Protein AF-A0A1J3EGV5-F1 (afdb_monomer_lite)

Secondary structure (DSSP, 8-state):
-PPPPHHHHHHHHHHHHHHHHHHHHS-HHHHHHHTT-SSHHHHHHHHHHHHH--HHHHHHHHHHHHHHHHH----TT--HHHHHHHHHHHHHHHHHTT-PPPHHHHHHHHHHH--GGGHHHHHHHHHSPPPTT--HHHHHHHHHHHHHHHHTT---S---------------HHHHHHHHHHHHHHHHHHHHTTSS-S---------

Structure (mmCIF, N/CA/C/O backbone):
data_AF-A0A1J3EGV5-F1
#
_entry.id   AF-A0A1J3EGV5-F1
#
loop_
_atom_site.group_PDB
_atom_site.id
_atom_site.type_symbol
_atom_site.label_atom_id
_atom_site.label_alt_id
_atom_site.label_comp_id
_atom_site.label_asym_id
_atom_site.label_entity_id
_atom_site.label_seq_id
_atom_site.pdbx_PDB_ins_code
_atom_site.Cartn_x
_atom_site.Cartn_y
_atom_site.Cartn_z
_atom_site.occupancy
_atom_site.B_iso_or_equiv
_atom_site.auth_seq_id
_atom_site.auth_comp_id
_atom_site.auth_asym_id
_atom_site.auth_atom_id
_atom_site.pdbx_PDB_model_num
ATOM 1 N N . ARG A 1 1 ? 28.429 4.762 -49.709 1.00 58.44 1 ARG A N 1
ATOM 2 C CA . ARG A 1 1 ? 28.422 4.348 -48.285 1.00 58.44 1 ARG A CA 1
ATOM 3 C C . ARG A 1 1 ? 28.474 5.623 -47.451 1.00 58.44 1 ARG A C 1
ATOM 5 O O . ARG A 1 1 ? 29.528 6.252 -47.453 1.00 58.44 1 ARG A O 1
ATOM 12 N N . GLU A 1 2 ? 27.374 6.050 -46.819 1.00 68.31 2 GLU A N 1
ATOM 13 C CA . GLU A 1 2 ? 27.422 7.161 -45.856 1.00 68.31 2 GLU A CA 1
ATOM 14 C C . GLU A 1 2 ? 28.463 6.884 -44.760 1.00 68.31 2 GLU A C 1
ATOM 16 O O . GLU A 1 2 ? 28.537 5.786 -44.202 1.00 68.31 2 GLU A O 1
ATOM 21 N N . ARG A 1 3 ? 29.278 7.895 -44.447 1.00 74.31 3 ARG A N 1
ATOM 22 C CA . ARG A 1 3 ? 30.197 7.874 -43.307 1.00 74.31 3 ARG A CA 1
ATOM 23 C C . ARG A 1 3 ? 29.411 8.170 -42.037 1.00 74.31 3 ARG A C 1
ATOM 25 O O . ARG A 1 3 ? 28.839 9.244 -41.900 1.00 74.31 3 ARG A O 1
ATOM 32 N N . TRP A 1 4 ? 29.454 7.238 -41.096 1.00 76.56 4 TRP A N 1
ATOM 33 C CA . TRP A 1 4 ? 28.847 7.405 -39.781 1.00 76.56 4 TRP A CA 1
ATOM 34 C C . TRP A 1 4 ? 29.564 8.502 -38.993 1.00 76.56 4 TRP A C 1
ATOM 36 O O . TRP A 1 4 ? 30.804 8.527 -38.916 1.00 76.56 4 TRP A O 1
ATOM 46 N N . ASN A 1 5 ? 28.787 9.390 -38.375 1.00 86.00 5 ASN A N 1
ATOM 47 C CA . ASN A 1 5 ? 29.338 10.403 -37.483 1.00 86.00 5 ASN A CA 1
ATOM 48 C C . ASN A 1 5 ? 29.838 9.750 -36.167 1.00 86.00 5 ASN A C 1
ATOM 50 O O . ASN A 1 5 ? 29.643 8.554 -35.928 1.00 86.00 5 ASN A O 1
ATOM 54 N N . ILE A 1 6 ? 30.579 10.498 -35.345 1.00 83.12 6 ILE A N 1
ATOM 55 C CA . ILE A 1 6 ? 31.156 9.972 -34.091 1.00 83.12 6 ILE A CA 1
ATOM 56 C C . ILE A 1 6 ? 30.042 9.614 -33.091 1.00 83.12 6 ILE A C 1
ATOM 58 O O . ILE A 1 6 ? 30.049 8.520 -32.537 1.00 83.12 6 ILE A O 1
ATOM 62 N N . SER A 1 7 ? 29.032 10.477 -32.958 1.00 86.81 7 SER A N 1
ATOM 63 C CA . SER A 1 7 ? 27.893 10.290 -32.049 1.00 86.81 7 SER A CA 1
ATOM 64 C C . SER A 1 7 ? 27.084 9.016 -32.342 1.00 86.81 7 SER A C 1
ATOM 66 O O . SER A 1 7 ? 26.797 8.260 -31.422 1.00 86.81 7 SER A O 1
ATOM 68 N N . GLN A 1 8 ? 26.802 8.711 -33.610 1.00 85.56 8 GLN A N 1
ATOM 69 C CA . GLN A 1 8 ? 26.091 7.502 -34.042 1.00 85.56 8 GLN A CA 1
ATOM 70 C C . GLN A 1 8 ? 26.879 6.228 -33.719 1.00 85.56 8 GLN A C 1
ATOM 72 O O . GLN A 1 8 ? 26.303 5.205 -33.351 1.00 85.56 8 GLN A O 1
ATOM 77 N N . ARG A 1 9 ? 28.213 6.276 -33.853 1.00 84.94 9 ARG A N 1
ATOM 78 C CA . ARG A 1 9 ? 29.080 5.152 -33.477 1.00 84.94 9 ARG A CA 1
ATOM 79 C C . ARG A 1 9 ? 29.067 4.916 -31.974 1.00 84.94 9 ARG A C 1
ATOM 81 O O . ARG A 1 9 ? 29.063 3.762 -31.554 1.00 84.94 9 ARG A O 1
ATOM 88 N N . ASP A 1 10 ? 29.069 5.978 -31.182 1.00 89.31 10 ASP A N 1
ATOM 89 C CA . ASP A 1 10 ? 29.060 5.863 -29.728 1.00 89.31 10 ASP A CA 1
ATOM 90 C C . ASP A 1 10 ? 27.695 5.398 -29.207 1.00 89.31 10 ASP A C 1
ATOM 92 O O . ASP A 1 10 ? 27.648 4.482 -28.389 1.00 89.31 10 ASP A O 1
ATOM 96 N N . GLU A 1 11 ? 26.588 5.903 -29.755 1.00 88.62 11 GLU A N 1
ATOM 97 C CA . GLU A 1 11 ? 25.235 5.430 -29.432 1.00 88.62 11 GLU A CA 1
ATOM 98 C C . GLU A 1 11 ? 25.076 3.928 -29.711 1.00 88.62 11 GLU A C 1
ATOM 100 O O . GLU A 1 11 ? 24.611 3.181 -28.849 1.00 88.62 11 GLU A O 1
ATOM 105 N N . TYR A 1 12 ? 25.546 3.456 -30.871 1.00 90.50 12 TYR A N 1
ATOM 106 C CA . TYR A 1 12 ? 25.528 2.031 -31.203 1.00 90.50 12 TYR A CA 1
ATOM 107 C C . TYR A 1 12 ? 26.342 1.194 -30.207 1.00 90.50 12 TYR A C 1
ATOM 109 O O . TYR A 1 12 ? 25.870 0.159 -29.731 1.00 90.50 12 TYR A O 1
ATOM 117 N N . LYS A 1 13 ? 27.552 1.649 -29.848 1.00 93.06 13 LYS A N 1
ATOM 118 C CA . LYS A 1 13 ? 28.402 0.964 -28.861 1.00 93.06 13 LYS A CA 1
ATOM 119 C C . LYS A 1 13 ? 27.735 0.898 -27.488 1.00 93.06 13 LYS A C 1
ATOM 121 O O . LYS A 1 13 ? 27.749 -0.163 -26.864 1.00 93.06 13 LYS A O 1
ATOM 126 N N . PHE A 1 14 ? 27.161 2.003 -27.009 1.00 94.69 14 PHE A N 1
ATOM 127 C CA . PHE A 1 14 ? 26.486 2.038 -25.710 1.00 94.69 14 PHE A CA 1
ATOM 128 C C . PHE A 1 14 ? 25.231 1.169 -25.704 1.00 94.69 14 PHE A C 1
ATOM 130 O O . PHE A 1 14 ? 25.032 0.411 -24.756 1.00 94.69 14 PHE A O 1
ATOM 137 N N . ASN A 1 15 ? 24.441 1.201 -26.777 1.00 95.06 15 ASN A N 1
ATOM 138 C CA . ASN A 1 15 ? 23.272 0.343 -26.934 1.00 95.06 15 ASN A CA 1
ATOM 139 C C . ASN A 1 15 ? 23.649 -1.146 -26.916 1.00 95.06 15 ASN A C 1
ATOM 141 O O . ASN A 1 15 ? 23.057 -1.916 -26.163 1.00 95.06 15 ASN A O 1
ATOM 145 N N . ALA A 1 16 ? 24.667 -1.546 -27.685 1.00 94.56 16 ALA A N 1
ATOM 146 C CA . ALA A 1 16 ? 25.142 -2.929 -27.720 1.00 94.56 16 ALA A CA 1
ATOM 147 C C . ALA A 1 16 ? 25.658 -3.392 -26.348 1.00 94.56 16 ALA A C 1
ATOM 149 O O . ALA A 1 16 ? 25.349 -4.498 -25.901 1.00 94.56 16 ALA A O 1
ATOM 150 N N . ARG A 1 17 ? 26.398 -2.526 -25.642 1.00 95.75 17 ARG A N 1
ATOM 151 C CA . ARG A 1 17 ? 26.872 -2.812 -24.284 1.00 95.75 17 ARG A CA 1
ATOM 152 C C . ARG A 1 17 ? 25.709 -2.973 -23.307 1.00 95.75 17 ARG A C 1
ATOM 154 O O . ARG A 1 17 ? 25.715 -3.922 -22.532 1.00 95.75 17 ARG A O 1
ATOM 161 N N . ALA A 1 18 ? 24.722 -2.081 -23.348 1.00 96.50 18 ALA A N 1
ATOM 162 C CA . ALA A 1 18 ? 23.549 -2.152 -22.483 1.00 96.50 18 ALA A CA 1
ATOM 163 C C . ALA A 1 18 ? 22.723 -3.423 -22.742 1.00 96.50 18 ALA A C 1
ATOM 165 O O . ALA A 1 18 ? 22.405 -4.132 -21.792 1.00 96.50 18 ALA A O 1
ATOM 166 N N . LEU A 1 19 ? 22.463 -3.772 -24.008 1.00 95.38 19 LEU A N 1
ATOM 167 C CA . LEU A 1 19 ? 21.783 -5.023 -24.371 1.00 95.38 19 LEU A CA 1
ATOM 168 C C . LEU A 1 19 ? 22.522 -6.252 -23.849 1.00 95.38 19 LEU A C 1
ATOM 170 O O . LEU A 1 19 ? 21.907 -7.125 -23.249 1.00 95.38 19 LEU A O 1
ATOM 174 N N . SER A 1 20 ? 23.845 -6.305 -24.025 1.00 95.19 20 SER A N 1
ATOM 175 C CA . SER A 1 20 ? 24.650 -7.425 -23.533 1.00 95.19 20 SER A CA 1
ATOM 176 C C . SER A 1 20 ? 24.552 -7.587 -22.013 1.00 95.19 20 SER A C 1
ATOM 178 O O . SER A 1 20 ? 24.454 -8.714 -21.534 1.00 95.19 20 SER A O 1
ATOM 180 N N . GLN A 1 21 ? 24.533 -6.484 -21.259 1.00 96.69 21 GLN A N 1
ATOM 181 C CA . GLN A 1 21 ? 24.355 -6.527 -19.805 1.00 96.69 21 GLN A CA 1
ATOM 182 C C . GLN A 1 21 ? 22.945 -6.989 -19.413 1.00 96.69 21 GLN A C 1
ATOM 184 O O . GLN A 1 21 ? 22.800 -7.842 -18.538 1.00 96.69 21 GLN A O 1
ATOM 189 N N . ILE A 1 22 ? 21.906 -6.480 -20.083 1.00 95.62 22 ILE A N 1
ATOM 190 C CA . ILE A 1 22 ? 20.522 -6.915 -19.848 1.00 95.62 22 ILE A CA 1
ATOM 191 C C . ILE A 1 22 ? 20.399 -8.420 -20.123 1.00 95.62 22 ILE A C 1
ATOM 193 O O . ILE A 1 22 ? 19.984 -9.164 -19.243 1.00 95.62 22 ILE A O 1
ATOM 197 N N . HIS A 1 23 ? 20.844 -8.896 -21.286 1.00 94.50 23 HIS A N 1
ATOM 198 C CA . HIS A 1 23 ? 20.800 -10.317 -21.643 1.00 94.50 23 HIS A CA 1
ATOM 199 C C . HIS A 1 23 ? 21.561 -11.210 -20.652 1.00 94.50 23 HIS A C 1
ATOM 201 O O . HIS A 1 23 ? 21.096 -12.301 -20.343 1.00 94.50 23 HIS A O 1
ATOM 207 N N . GLY A 1 24 ? 22.700 -10.747 -20.127 1.00 94.44 24 GLY A N 1
ATOM 208 C CA . GLY A 1 24 ? 23.504 -11.503 -19.162 1.00 94.44 24 GLY A CA 1
ATOM 209 C C . GLY A 1 24 ? 22.964 -11.516 -17.725 1.00 94.44 24 GLY A C 1
ATOM 210 O O . GLY A 1 24 ? 23.442 -12.305 -16.915 1.00 94.44 24 GLY A O 1
ATOM 211 N N . SER A 1 25 ? 22.003 -10.650 -17.391 1.00 94.75 25 SER A N 1
ATOM 212 C CA . SER A 1 25 ? 21.445 -10.513 -16.032 1.00 94.75 25 SER A CA 1
ATOM 213 C C . SER A 1 25 ? 20.081 -11.177 -15.848 1.00 94.75 25 SER A C 1
ATOM 215 O O . SER A 1 25 ? 19.629 -11.349 -14.716 1.00 94.75 25 SER A O 1
ATOM 217 N N . VAL A 1 26 ? 19.421 -11.555 -16.943 1.00 94.88 26 VAL A N 1
ATOM 218 C CA . VAL A 1 26 ? 18.090 -12.163 -16.923 1.00 94.88 26 VAL A CA 1
ATOM 219 C C . VAL A 1 26 ? 18.164 -13.689 -16.994 1.00 94.88 26 VAL A C 1
ATOM 221 O O . VAL A 1 26 ? 19.133 -14.273 -17.470 1.00 94.88 26 VAL A O 1
ATOM 224 N N . SER A 1 27 ? 17.113 -14.359 -16.522 1.00 95.44 27 SER A N 1
ATOM 225 C CA . SER A 1 27 ? 16.983 -15.816 -16.670 1.00 95.44 27 SER A CA 1
ATOM 226 C C . SER A 1 27 ? 16.704 -16.220 -18.122 1.00 95.44 27 SER A C 1
ATOM 228 O O . SER A 1 27 ? 16.198 -15.421 -18.906 1.00 95.44 27 SER A O 1
ATOM 230 N N . GLN A 1 28 ? 16.929 -17.492 -18.467 1.00 93.88 28 GLN A N 1
ATOM 231 C CA . GLN A 1 28 ? 16.695 -18.023 -19.819 1.00 93.88 28 GLN A CA 1
ATOM 232 C C . GLN A 1 28 ? 15.289 -17.703 -20.368 1.00 93.88 28 GLN A C 1
ATOM 234 O O . GLN A 1 28 ? 15.152 -17.242 -21.496 1.00 93.88 28 GLN A O 1
ATOM 239 N N . LYS A 1 29 ? 14.243 -17.858 -19.544 1.00 93.19 29 LYS A N 1
ATOM 240 C CA . LYS A 1 29 ? 12.856 -17.549 -19.942 1.00 93.19 29 LYS A CA 1
ATOM 241 C C . LYS A 1 29 ? 12.638 -16.063 -20.242 1.00 93.19 29 LYS A C 1
ATOM 243 O O . LYS A 1 29 ? 11.862 -15.709 -21.118 1.00 93.19 29 LYS A O 1
ATOM 248 N N . GLN A 1 30 ? 13.300 -15.186 -19.492 1.00 91.81 30 GLN A N 1
ATOM 249 C CA . GLN A 1 30 ? 13.223 -13.737 -19.698 1.00 91.81 30 GLN A CA 1
ATOM 250 C C . GLN A 1 30 ? 14.073 -13.303 -20.892 1.00 91.81 30 GLN A C 1
ATOM 252 O O . GLN A 1 30 ? 13.691 -12.380 -21.600 1.00 91.81 30 GLN A O 1
ATOM 257 N N . PHE A 1 31 ? 15.195 -13.979 -21.144 1.00 93.69 31 PHE A N 1
ATOM 258 C CA . PHE A 1 31 ? 15.989 -13.773 -22.348 1.00 93.69 31 PHE A CA 1
ATOM 259 C C . PHE A 1 31 ? 15.175 -14.103 -23.603 1.00 93.69 31 PHE A C 1
ATOM 261 O O . PHE A 1 31 ? 15.139 -13.299 -24.529 1.00 93.69 31 PHE A O 1
ATOM 268 N N . GLU A 1 32 ? 14.449 -15.224 -23.612 1.00 94.31 32 GLU A N 1
ATOM 269 C CA . GLU A 1 32 ? 13.589 -15.617 -24.737 1.00 94.31 32 GLU A CA 1
ATOM 270 C C . GLU A 1 32 ? 12.546 -14.553 -25.104 1.00 94.31 32 GLU A C 1
ATOM 272 O O . GLU A 1 32 ? 12.215 -14.404 -26.282 1.00 94.31 32 GLU A O 1
ATOM 277 N N . LEU A 1 33 ? 12.086 -13.783 -24.113 1.00 93.12 33 LEU A N 1
ATOM 278 C CA . LEU 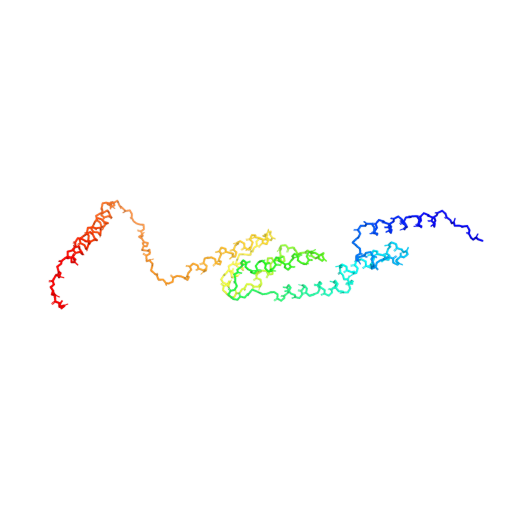A 1 33 ? 11.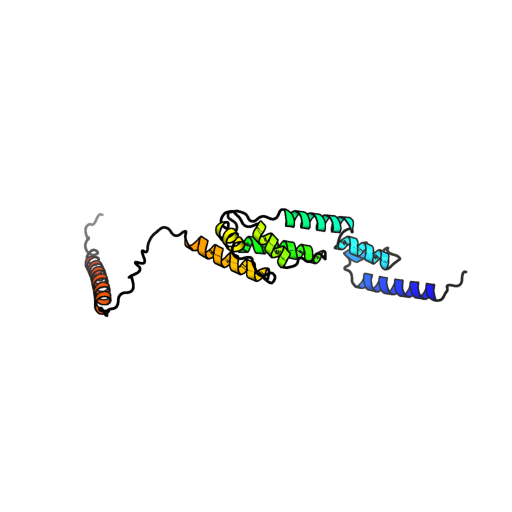151 -12.674 -24.287 1.00 93.12 33 LEU A CA 1
ATOM 279 C C . LEU A 1 33 ? 11.782 -11.458 -24.990 1.00 93.12 33 LEU A C 1
ATOM 281 O O . LEU A 1 33 ? 11.095 -10.770 -25.740 1.00 93.12 33 LEU A O 1
ATOM 285 N N . ILE A 1 34 ? 13.068 -11.178 -24.750 1.00 95.12 34 ILE A N 1
ATOM 286 C CA . ILE A 1 34 ? 13.739 -9.944 -25.204 1.00 95.12 34 ILE A CA 1
ATOM 287 C C . ILE A 1 34 ? 14.818 -10.153 -26.269 1.00 95.12 34 ILE A C 1
ATOM 289 O O . ILE A 1 34 ? 15.311 -9.173 -26.819 1.00 95.12 34 ILE A O 1
ATOM 293 N N . GLN A 1 35 ? 15.179 -11.396 -26.595 1.00 91.06 35 GLN A N 1
ATOM 294 C CA . GLN A 1 35 ? 16.294 -11.732 -27.495 1.00 91.06 35 GLN A CA 1
ATOM 295 C C . GLN A 1 35 ? 16.213 -11.079 -28.887 1.00 91.06 35 GLN A C 1
ATOM 297 O O . GLN A 1 35 ? 17.240 -10.885 -29.531 1.00 91.06 35 GLN A O 1
ATOM 302 N N . GLY A 1 36 ? 15.005 -10.736 -29.354 1.00 92.31 36 GLY A N 1
ATOM 303 C CA . GLY A 1 36 ? 14.774 -10.068 -30.639 1.00 92.31 36 GLY A CA 1
ATOM 304 C C . GLY A 1 36 ? 14.929 -8.542 -30.617 1.00 92.31 36 GLY A C 1
ATOM 305 O O . GLY A 1 36 ? 14.834 -7.917 -31.671 1.00 92.31 36 GLY A O 1
ATOM 306 N N . CYS A 1 37 ? 15.151 -7.930 -29.450 1.00 92.94 37 CYS A N 1
ATOM 307 C CA . CYS A 1 37 ? 15.222 -6.476 -29.318 1.00 92.94 37 CYS A CA 1
ATOM 308 C C . CYS A 1 37 ? 16.506 -5.918 -29.936 1.00 92.94 37 CYS A C 1
ATOM 310 O O . CYS A 1 37 ? 17.614 -6.362 -29.629 1.00 92.94 37 CYS A O 1
ATOM 312 N N . VAL A 1 38 ? 16.370 -4.871 -30.753 1.00 91.94 38 VAL A N 1
ATOM 313 C CA . VAL A 1 38 ? 17.519 -4.193 -31.385 1.00 91.94 38 VAL A CA 1
ATOM 314 C C . VAL A 1 38 ? 18.050 -3.069 -30.494 1.00 91.94 38 VAL A C 1
ATOM 316 O O . VAL A 1 38 ? 19.229 -2.703 -30.551 1.00 91.94 38 VAL A O 1
ATOM 319 N N . ARG A 1 39 ? 17.186 -2.508 -29.641 1.00 93.31 39 ARG A N 1
ATOM 320 C CA . ARG A 1 39 ? 17.529 -1.432 -28.708 1.00 93.31 39 ARG A CA 1
ATOM 321 C C . ARG A 1 39 ? 17.446 -1.917 -27.266 1.00 93.31 39 ARG A C 1
ATOM 323 O O . ARG A 1 39 ? 16.472 -2.546 -26.872 1.00 93.31 39 ARG A O 1
ATOM 330 N N . ALA A 1 40 ? 18.417 -1.531 -26.443 1.00 93.88 40 ALA A N 1
ATOM 331 C CA . ALA A 1 40 ? 18.408 -1.813 -25.006 1.00 93.88 40 ALA A CA 1
ATOM 332 C C . ALA A 1 40 ? 17.159 -1.246 -24.322 1.00 93.88 40 ALA A C 1
ATOM 334 O O . ALA A 1 40 ? 16.609 -1.863 -23.417 1.00 93.88 40 ALA A O 1
ATOM 335 N N . LYS A 1 41 ? 16.690 -0.085 -24.795 1.00 94.06 41 LYS A N 1
ATOM 336 C CA . LYS A 1 41 ? 15.465 0.551 -24.306 1.00 94.06 41 LYS A CA 1
ATOM 337 C C . LYS A 1 41 ? 14.224 -0.310 -24.554 1.00 94.06 41 LYS A C 1
ATOM 339 O O . LYS A 1 41 ? 13.406 -0.445 -23.660 1.00 94.06 41 LYS A O 1
ATOM 344 N N . GLU A 1 42 ? 14.128 -0.927 -25.727 1.00 94.50 42 GLU A N 1
ATOM 345 C CA . GLU A 1 42 ? 13.022 -1.820 -26.086 1.00 94.50 42 GLU A CA 1
ATOM 346 C C . GLU A 1 42 ? 13.010 -3.071 -25.197 1.00 94.50 42 GLU A C 1
ATOM 348 O O . GLU A 1 42 ? 11.985 -3.392 -24.601 1.00 94.50 42 GLU A O 1
ATOM 353 N N . ALA A 1 43 ? 14.173 -3.712 -25.019 1.00 94.62 43 ALA A N 1
ATOM 354 C CA . ALA A 1 43 ? 14.319 -4.848 -24.110 1.00 94.62 43 ALA A CA 1
ATOM 355 C C . ALA A 1 43 ? 13.928 -4.481 -22.670 1.00 94.62 43 ALA A C 1
ATOM 357 O O . ALA A 1 43 ? 13.202 -5.223 -22.010 1.00 94.62 43 ALA A O 1
ATOM 358 N N . TRP A 1 44 ? 14.377 -3.318 -22.190 1.00 94.50 44 TRP A N 1
ATOM 359 C CA . TRP A 1 44 ? 14.030 -2.817 -20.863 1.00 94.50 44 TRP A CA 1
ATOM 360 C C . TRP A 1 44 ? 12.529 -2.556 -20.709 1.00 94.50 44 TRP A C 1
ATOM 362 O O . TRP A 1 44 ? 11.947 -2.955 -19.704 1.00 94.50 44 TRP A O 1
ATOM 372 N N . ASP A 1 45 ? 11.892 -1.934 -21.700 1.00 92.12 45 ASP A N 1
ATOM 373 C CA . ASP A 1 45 ? 10.462 -1.622 -21.657 1.00 92.12 45 ASP A CA 1
ATOM 374 C C . ASP A 1 45 ? 9.611 -2.904 -21.646 1.00 92.12 45 ASP A C 1
ATOM 376 O O . ASP A 1 45 ? 8.643 -2.994 -20.889 1.00 92.12 45 ASP A O 1
ATOM 380 N N . ILE A 1 46 ? 10.007 -3.934 -22.404 1.00 92.81 46 ILE A N 1
ATOM 381 C CA . ILE A 1 46 ? 9.351 -5.250 -22.374 1.00 92.81 46 ILE A CA 1
ATOM 382 C C . ILE A 1 46 ? 9.512 -5.914 -21.003 1.00 92.81 46 ILE A C 1
ATOM 384 O O . ILE A 1 46 ? 8.529 -6.414 -20.454 1.00 92.81 46 ILE A O 1
ATOM 388 N N . LEU A 1 47 ? 10.718 -5.899 -20.421 1.00 92.44 47 LEU A N 1
ATOM 389 C CA . LEU A 1 47 ? 10.941 -6.442 -19.076 1.00 92.44 47 LEU A CA 1
ATOM 390 C C . LEU A 1 47 ? 10.106 -5.697 -18.035 1.00 92.44 47 LEU A C 1
ATOM 392 O O . LEU A 1 47 ? 9.456 -6.332 -17.207 1.00 92.44 47 LEU A O 1
ATOM 396 N N . GLN A 1 48 ? 10.076 -4.367 -18.100 1.00 90.19 48 GLN A N 1
ATOM 397 C CA . GLN A 1 48 ? 9.287 -3.548 -17.191 1.00 90.19 48 GLN A CA 1
ATOM 398 C C . GLN A 1 48 ? 7.800 -3.919 -17.270 1.00 90.19 48 GLN A C 1
ATOM 400 O O . GLN A 1 48 ? 7.176 -4.170 -16.240 1.00 90.19 48 GLN A O 1
ATOM 405 N N . VAL A 1 49 ? 7.248 -4.047 -18.480 1.00 89.25 49 VAL A N 1
ATOM 406 C CA . VAL A 1 49 ? 5.854 -4.475 -18.676 1.00 89.25 49 VAL A CA 1
ATOM 407 C C . VAL A 1 49 ? 5.623 -5.911 -18.199 1.00 89.25 49 VAL A C 1
ATOM 409 O O . VAL A 1 49 ? 4.581 -6.198 -17.615 1.00 89.25 49 VAL A O 1
ATOM 412 N N . HIS A 1 50 ? 6.579 -6.816 -18.403 1.00 87.88 50 HIS A N 1
ATOM 413 C CA . HIS A 1 50 ? 6.458 -8.211 -17.982 1.00 87.88 50 HIS A CA 1
ATOM 414 C C . HIS A 1 50 ? 6.439 -8.371 -16.453 1.00 87.88 50 HIS A C 1
ATOM 416 O O . HIS A 1 50 ? 5.682 -9.189 -15.933 1.00 87.88 50 HIS A O 1
ATOM 422 N N . PHE A 1 51 ? 7.254 -7.607 -15.720 1.00 85.94 51 PHE A N 1
ATOM 423 C CA . PHE A 1 51 ? 7.332 -7.713 -14.259 1.00 85.94 51 PHE A CA 1
ATOM 424 C C . PHE A 1 51 ? 6.338 -6.825 -13.519 1.00 85.94 51 PHE A C 1
ATOM 426 O O . PHE A 1 51 ? 5.775 -7.244 -12.508 1.00 85.94 51 PHE A O 1
ATOM 433 N N . GLU A 1 52 ? 6.135 -5.598 -13.989 1.00 82.88 52 GLU A N 1
ATOM 434 C CA . GLU A 1 52 ? 5.314 -4.613 -13.286 1.00 82.88 52 GLU A CA 1
ATOM 435 C C . GLU A 1 52 ? 3.920 -4.435 -13.908 1.00 82.88 52 GLU A C 1
ATOM 437 O O . GLU A 1 52 ? 3.070 -3.749 -13.332 1.00 82.88 52 GLU A O 1
ATOM 442 N N . GLY A 1 53 ? 3.671 -5.045 -15.070 1.00 84.88 53 GLY A N 1
ATOM 443 C CA . GLY A 1 53 ? 2.486 -4.801 -15.885 1.00 84.88 53 GLY A CA 1
ATOM 444 C C . GLY A 1 53 ? 2.591 -3.511 -16.703 1.00 84.88 53 GLY A C 1
ATOM 445 O O . GLY A 1 53 ? 3.569 -2.767 -16.646 1.00 84.88 53 GLY A O 1
ATOM 446 N N . THR A 1 54 ? 1.550 -3.211 -17.480 1.00 85.38 54 THR A N 1
ATOM 447 C CA . THR A 1 54 ? 1.466 -1.934 -18.200 1.00 85.38 54 THR A CA 1
ATOM 448 C C . THR A 1 54 ? 1.219 -0.774 -17.231 1.00 85.38 54 THR A C 1
ATOM 450 O O . THR A 1 54 ? 0.674 -0.950 -16.139 1.00 85.38 54 THR A O 1
ATOM 453 N N . THR A 1 55 ? 1.548 0.450 -17.651 1.00 83.12 55 THR A N 1
ATOM 454 C CA . THR A 1 55 ? 1.240 1.673 -16.886 1.00 83.12 55 THR A CA 1
ATOM 455 C C . THR A 1 55 ? -0.247 1.779 -16.534 1.00 83.12 55 THR A C 1
ATOM 457 O O . THR A 1 55 ? -0.595 2.207 -15.432 1.00 83.12 55 THR A O 1
ATOM 460 N N . GLN A 1 56 ? -1.127 1.322 -17.430 1.00 84.50 56 GLN A N 1
ATOM 461 C CA . GLN A 1 56 ? -2.566 1.238 -17.189 1.00 84.50 56 GLN A CA 1
ATOM 462 C C . GLN A 1 56 ? -2.898 0.263 -16.052 1.00 84.50 56 GLN A C 1
ATOM 464 O O . GLN A 1 56 ? -3.630 0.634 -15.138 1.00 84.50 56 GLN A O 1
ATOM 469 N N . VAL A 1 57 ? -2.320 -0.944 -16.056 1.00 86.31 57 VAL A N 1
ATOM 470 C CA . VAL A 1 57 ? -2.517 -1.936 -14.983 1.00 86.31 57 VAL A CA 1
ATOM 471 C C . VAL A 1 57 ? -2.006 -1.404 -13.643 1.00 86.31 57 VAL A C 1
ATOM 473 O O . VAL A 1 57 ? -2.688 -1.550 -12.627 1.00 86.31 57 VAL A O 1
ATOM 476 N N . GLN A 1 58 ? -0.854 -0.726 -13.625 1.00 86.12 58 GLN A N 1
ATOM 477 C CA . GLN A 1 58 ? -0.352 -0.081 -12.409 1.00 86.12 58 GLN A CA 1
ATOM 478 C C . GLN A 1 58 ? -1.302 1.002 -11.890 1.00 86.12 58 GLN A C 1
ATOM 480 O O . GLN A 1 58 ? -1.549 1.068 -10.684 1.00 86.12 58 GLN A O 1
ATOM 485 N N . SER A 1 59 ? -1.850 1.838 -12.779 1.00 86.69 59 SER A N 1
ATOM 486 C CA . SER A 1 59 ? -2.843 2.852 -12.406 1.00 86.69 59 SER A CA 1
ATOM 487 C C . SER A 1 59 ? -4.090 2.201 -11.816 1.00 86.69 59 SER A C 1
ATOM 489 O O . SER A 1 59 ? -4.475 2.527 -10.697 1.00 86.69 59 SER A O 1
ATOM 491 N N . SER A 1 60 ? -4.651 1.196 -12.491 1.00 90.75 60 SER A N 1
ATOM 492 C CA . SER A 1 60 ? -5.816 0.461 -11.991 1.00 90.75 60 SER A CA 1
ATOM 493 C C . SER A 1 60 ? -5.551 -0.213 -10.643 1.00 90.75 60 SER A C 1
ATOM 495 O O . SER A 1 60 ? -6.430 -0.239 -9.785 1.00 90.75 60 SER A O 1
ATOM 497 N N . ARG A 1 61 ? -4.333 -0.719 -10.402 1.00 90.56 61 ARG A N 1
ATOM 498 C CA . ARG A 1 61 ? -3.949 -1.278 -9.098 1.00 90.56 61 ARG A CA 1
ATOM 499 C C . ARG A 1 61 ? -3.889 -0.204 -8.007 1.00 90.56 61 ARG A C 1
ATOM 501 O O . ARG A 1 61 ? -4.342 -0.457 -6.891 1.00 90.56 61 ARG A O 1
ATOM 508 N N . LYS A 1 62 ? -3.374 0.993 -8.316 1.00 91.25 62 LYS A N 1
ATOM 509 C CA . LYS A 1 62 ? -3.398 2.146 -7.395 1.00 91.25 62 LYS A CA 1
ATOM 510 C C . LYS A 1 62 ? -4.828 2.560 -7.059 1.00 91.25 62 LYS A C 1
ATOM 512 O O . LYS A 1 62 ? -5.115 2.802 -5.886 1.00 91.25 62 LYS A O 1
ATOM 517 N N . ASP A 1 63 ? -5.706 2.600 -8.057 1.00 92.38 63 ASP A N 1
ATOM 518 C CA . ASP A 1 63 ? -7.119 2.940 -7.879 1.00 92.38 63 ASP A CA 1
ATOM 519 C C . ASP A 1 63 ? -7.823 1.892 -7.016 1.00 92.38 63 ASP A C 1
ATOM 521 O O . ASP A 1 63 ? -8.450 2.237 -6.016 1.00 92.38 63 ASP A O 1
ATOM 525 N N . LEU A 1 64 ? -7.612 0.604 -7.302 1.00 94.31 64 LEU A N 1
ATOM 526 C CA . LEU A 1 64 ? -8.142 -0.496 -6.498 1.00 94.31 64 LEU A CA 1
ATOM 527 C C . LEU A 1 64 ? -7.690 -0.406 -5.035 1.00 94.31 64 LEU A C 1
ATOM 529 O O . LEU A 1 64 ? -8.498 -0.591 -4.126 1.00 94.31 64 LEU A O 1
ATOM 533 N N . LEU A 1 65 ? -6.412 -0.114 -4.785 1.00 94.19 65 LEU A N 1
ATOM 534 C CA . LEU A 1 65 ? -5.899 0.072 -3.427 1.00 94.19 65 LEU A CA 1
ATOM 535 C C . LEU A 1 65 ? -6.490 1.301 -2.744 1.00 94.19 65 LEU A C 1
ATOM 537 O O . LEU A 1 65 ? -6.777 1.247 -1.551 1.00 94.19 65 LEU A O 1
ATOM 541 N N . ALA A 1 66 ? -6.703 2.394 -3.476 1.00 92.50 66 ALA A N 1
ATOM 542 C CA . ALA A 1 66 ? -7.384 3.566 -2.944 1.00 92.50 66 ALA A CA 1
ATOM 543 C C . ALA A 1 66 ? -8.833 3.233 -2.557 1.00 92.50 66 ALA A C 1
ATOM 545 O O . ALA A 1 66 ? -9.246 3.565 -1.449 1.00 92.50 66 ALA A O 1
ATOM 546 N N . THR A 1 67 ? -9.567 2.507 -3.402 1.00 94.75 67 THR A N 1
ATOM 547 C CA . THR A 1 67 ? -10.924 2.037 -3.099 1.00 94.75 67 THR A CA 1
ATOM 548 C C . THR A 1 67 ? -10.940 1.100 -1.895 1.00 94.75 67 THR A C 1
ATOM 550 O O . THR A 1 67 ? -11.742 1.296 -0.986 1.00 94.75 67 THR A O 1
ATOM 553 N N . LYS A 1 68 ? -10.027 0.120 -1.831 1.00 94.75 68 LYS A N 1
ATOM 554 C CA . LYS A 1 68 ? -9.883 -0.766 -0.664 1.00 94.75 68 LYS A CA 1
ATOM 555 C C . LYS A 1 68 ? -9.575 0.027 0.600 1.00 94.75 68 LYS A C 1
ATOM 557 O O . LYS A 1 68 ? -10.153 -0.265 1.639 1.00 94.75 68 LYS A O 1
ATOM 562 N N . PHE A 1 69 ? -8.699 1.032 0.520 1.00 94.62 69 PHE A N 1
ATOM 563 C CA . PHE A 1 69 ? -8.391 1.898 1.653 1.00 94.62 69 PHE A CA 1
ATOM 564 C C . PHE A 1 69 ? -9.643 2.644 2.097 1.00 94.62 69 PHE A C 1
ATOM 566 O O . PHE A 1 69 ? -9.991 2.576 3.266 1.00 94.62 69 PHE A O 1
ATOM 573 N N . GLU A 1 70 ? -10.361 3.316 1.197 1.00 92.38 70 GLU A N 1
ATOM 574 C CA . GLU A 1 70 ? -11.551 4.088 1.566 1.00 92.38 70 GLU A CA 1
ATOM 575 C C . GLU A 1 70 ? -12.674 3.215 2.133 1.00 92.38 70 GLU A C 1
ATOM 577 O O . GLU A 1 70 ? -13.235 3.575 3.170 1.00 92.38 70 GLU A O 1
ATOM 582 N N . ASN A 1 71 ? -12.899 2.036 1.555 1.00 94.31 71 ASN A N 1
ATOM 583 C CA . ASN A 1 71 ? -13.920 1.083 1.997 1.00 94.31 71 ASN A CA 1
ATOM 584 C C . ASN A 1 71 ? -13.498 0.244 3.207 1.00 94.31 71 ASN A C 1
ATOM 586 O O . ASN A 1 71 ? -14.321 -0.484 3.750 1.00 94.31 71 ASN A O 1
ATOM 590 N N . LEU A 1 72 ? -12.234 0.321 3.635 1.00 94.38 72 LEU A N 1
ATOM 591 C CA . LEU A 1 72 ? -11.769 -0.420 4.800 1.00 94.38 72 LEU A CA 1
ATOM 592 C C . LEU A 1 72 ? -12.579 0.001 6.030 1.00 94.38 72 LEU A C 1
ATOM 594 O O . LEU A 1 72 ? -12.626 1.189 6.361 1.00 94.38 72 LEU A O 1
ATOM 598 N N . THR A 1 73 ? -13.166 -0.974 6.711 1.00 94.12 73 THR A N 1
ATOM 599 C CA . THR A 1 73 ? -13.871 -0.840 7.988 1.00 94.12 73 THR A CA 1
ATOM 600 C C . THR A 1 73 ? -13.477 -2.003 8.890 1.00 94.12 73 THR A C 1
ATOM 602 O O . THR A 1 73 ? -13.060 -3.059 8.403 1.00 94.12 73 THR A O 1
ATOM 605 N N . MET A 1 74 ? -13.535 -1.776 10.199 1.00 94.12 74 MET A N 1
ATOM 606 C CA . MET A 1 74 ? -13.297 -2.819 11.190 1.00 94.12 74 MET A CA 1
ATOM 607 C C . MET A 1 74 ? -14.625 -3.502 11.511 1.00 94.12 74 MET A C 1
ATOM 609 O O . MET A 1 74 ? -15.625 -2.815 11.740 1.00 94.12 74 MET A O 1
ATOM 613 N N . ASP A 1 75 ? -14.634 -4.831 11.523 1.00 92.00 75 ASP A N 1
ATOM 614 C CA . ASP A 1 75 ? -15.840 -5.599 11.840 1.00 92.00 75 ASP A CA 1
ATOM 615 C C . ASP A 1 75 ? -16.134 -5.580 13.352 1.00 92.00 75 ASP A C 1
ATOM 617 O O . ASP A 1 75 ? -15.255 -5.346 14.185 1.00 92.00 75 ASP A O 1
ATOM 621 N N . GLU A 1 76 ? -17.382 -5.848 13.753 1.00 88.62 76 GLU A N 1
ATOM 622 C CA . GLU A 1 76 ? -17.776 -5.781 15.173 1.00 88.62 76 GLU A CA 1
ATOM 623 C C . GLU A 1 76 ? -17.018 -6.789 16.056 1.00 88.62 76 GLU A C 1
ATOM 625 O O . GLU A 1 76 ? -16.657 -6.489 17.203 1.00 88.62 76 GLU A O 1
ATOM 630 N N . HIS A 1 77 ? -16.744 -7.974 15.511 1.00 87.56 77 HIS A N 1
ATOM 631 C CA . HIS A 1 77 ? -16.071 -9.079 16.199 1.00 87.56 77 HIS A CA 1
ATOM 632 C C . HIS A 1 77 ? -14.566 -9.152 15.931 1.00 87.56 77 HIS A C 1
ATOM 634 O O . HIS A 1 77 ? -13.887 -9.983 16.526 1.00 87.56 77 HIS A O 1
ATOM 640 N N . GLU A 1 78 ? -14.045 -8.289 15.066 1.00 91.06 78 GLU A N 1
ATOM 641 C CA . GLU A 1 78 ? -12.619 -8.224 14.776 1.00 91.06 78 GLU A CA 1
ATOM 642 C C . GLU A 1 78 ? -11.853 -7.554 15.930 1.00 91.06 78 GLU A C 1
ATOM 644 O O . GLU A 1 78 ? -12.380 -6.658 16.606 1.00 91.06 78 GLU A O 1
ATOM 649 N N . SER A 1 79 ? -10.618 -8.010 16.159 1.00 92.44 79 SER A N 1
ATOM 650 C CA . SER A 1 79 ? -9.657 -7.416 17.095 1.00 92.44 79 SER A CA 1
ATOM 651 C C . SER A 1 79 ? -8.967 -6.191 16.488 1.00 92.44 79 SER A C 1
ATOM 653 O O . SER A 1 79 ? -8.729 -6.126 15.279 1.00 92.44 79 SER A O 1
ATOM 655 N N . VAL A 1 80 ? -8.573 -5.224 17.320 1.00 92.88 80 VAL A N 1
ATOM 656 C CA . VAL A 1 80 ? -7.769 -4.070 16.875 1.00 92.88 80 VAL A CA 1
ATOM 657 C C . VAL A 1 80 ? -6.437 -4.527 16.264 1.00 92.88 80 VAL A C 1
ATOM 659 O O . VAL A 1 80 ? -5.940 -3.903 15.320 1.00 92.88 80 VAL A O 1
ATOM 662 N N . ALA A 1 81 ? -5.866 -5.635 16.749 1.00 93.44 81 ALA A N 1
ATOM 663 C CA . ALA A 1 81 ? -4.625 -6.194 16.211 1.00 93.44 81 ALA A CA 1
ATOM 664 C C . ALA A 1 81 ? -4.811 -6.698 14.770 1.00 93.44 81 ALA A C 1
ATOM 666 O O . ALA A 1 81 ? -4.019 -6.362 13.887 1.00 93.44 81 ALA A O 1
ATOM 667 N N . ASP A 1 82 ? -5.898 -7.424 14.509 1.00 94.38 82 ASP A N 1
ATOM 668 C CA . ASP A 1 82 ? -6.200 -7.954 13.176 1.00 94.38 82 ASP A CA 1
ATOM 669 C C . ASP A 1 82 ? -6.484 -6.813 12.193 1.00 94.38 82 ASP A C 1
ATOM 671 O O . ASP A 1 82 ? -5.904 -6.754 11.103 1.00 94.38 82 ASP A O 1
ATOM 675 N N . PHE A 1 83 ? -7.288 -5.832 12.617 1.00 95.50 83 PHE A N 1
ATOM 676 C CA . PHE A 1 83 ? -7.589 -4.659 11.803 1.00 95.50 83 PHE A CA 1
ATOM 677 C C . PHE A 1 83 ? -6.331 -3.847 11.462 1.00 95.50 83 PHE A C 1
ATOM 679 O O . PHE A 1 83 ? -6.125 -3.458 10.307 1.00 95.50 83 PHE A O 1
ATOM 686 N N . SER A 1 84 ? -5.473 -3.586 12.454 1.00 94.69 84 SER A N 1
ATOM 687 C CA . SER A 1 84 ? -4.240 -2.814 12.248 1.00 94.69 84 SER A CA 1
ATOM 688 C C . SER A 1 84 ? -3.258 -3.536 11.321 1.00 94.69 84 SER A C 1
ATOM 690 O O . SER A 1 84 ? -2.653 -2.893 10.459 1.00 94.69 84 SER A O 1
ATOM 692 N N . SER A 1 85 ? -3.182 -4.867 11.394 1.00 95.56 85 SER A N 1
ATOM 693 C CA . SER A 1 85 ? -2.415 -5.691 10.454 1.00 95.56 85 SER A CA 1
ATOM 694 C C . SER A 1 85 ? -2.936 -5.569 9.014 1.00 95.56 85 SER A C 1
ATOM 696 O O . SER A 1 85 ? -2.154 -5.342 8.081 1.00 95.56 85 SER A O 1
ATOM 698 N N . ARG A 1 86 ? -4.263 -5.620 8.807 1.00 95.94 86 ARG A N 1
ATOM 699 C CA . ARG A 1 86 ? -4.872 -5.429 7.474 1.00 95.94 86 ARG A CA 1
ATOM 700 C C . ARG A 1 86 ? -4.611 -4.034 6.914 1.00 95.94 86 ARG A C 1
ATOM 702 O O . ARG A 1 86 ? -4.230 -3.899 5.749 1.00 95.94 86 ARG A O 1
ATOM 709 N N . LEU A 1 87 ? -4.786 -2.997 7.734 1.00 95.56 87 LEU A N 1
ATOM 710 C CA . LEU A 1 87 ? -4.504 -1.615 7.343 1.00 95.56 87 LEU A CA 1
ATOM 711 C C . LEU A 1 87 ? -3.021 -1.431 6.988 1.00 95.56 87 LEU A C 1
ATOM 713 O O . LEU A 1 87 ? -2.715 -0.869 5.937 1.00 95.56 87 LEU A O 1
ATOM 717 N N . SER A 1 88 ? -2.109 -1.957 7.807 1.00 94.94 88 SER A N 1
ATOM 718 C CA . SER A 1 88 ? -0.662 -1.890 7.565 1.00 94.94 88 SER A CA 1
ATOM 719 C C . SER A 1 88 ? -0.261 -2.606 6.279 1.00 94.94 88 SER A C 1
ATOM 721 O O . SER A 1 88 ? 0.503 -2.062 5.482 1.00 94.94 88 SER A O 1
ATOM 723 N N . SER A 1 89 ? -0.842 -3.778 6.017 1.00 95.69 89 SER A N 1
ATOM 724 C CA . SER A 1 89 ? -0.617 -4.527 4.775 1.00 95.69 89 SER A CA 1
ATOM 725 C C . SER A 1 89 ? -1.032 -3.717 3.541 1.00 95.69 89 SER A C 1
ATOM 727 O O . SER A 1 89 ? -0.284 -3.632 2.567 1.00 95.69 89 SER A O 1
ATOM 729 N N . LEU A 1 90 ? -2.184 -3.041 3.599 1.00 95.50 90 LEU A N 1
ATOM 730 C CA . LEU A 1 90 ? -2.678 -2.185 2.516 1.00 95.50 90 LEU A CA 1
ATOM 731 C C . LEU A 1 90 ? -1.775 -0.958 2.299 1.00 95.50 90 LEU A C 1
ATOM 733 O O . LEU A 1 90 ? -1.462 -0.583 1.164 1.00 95.50 90 LEU A O 1
ATOM 737 N N . VAL A 1 91 ? -1.317 -0.337 3.388 1.00 94.88 91 VAL A N 1
ATOM 738 C CA . VAL A 1 91 ? -0.366 0.783 3.342 1.00 94.88 91 VAL A CA 1
ATOM 739 C C . VAL A 1 91 ? 0.961 0.346 2.730 1.00 94.88 91 VAL A C 1
ATOM 741 O O . VAL A 1 91 ? 1.507 1.068 1.894 1.00 94.88 91 VAL A O 1
ATOM 744 N N . GLN A 1 92 ? 1.453 -0.839 3.086 1.00 94.94 92 GLN A N 1
ATOM 745 C CA . GLN A 1 92 ? 2.684 -1.384 2.531 1.00 94.94 92 GLN A CA 1
ATOM 746 C C . GLN A 1 92 ? 2.542 -1.694 1.036 1.00 94.94 92 GLN A C 1
ATOM 748 O O . GLN A 1 92 ? 3.420 -1.323 0.259 1.00 94.94 92 GLN A O 1
ATOM 753 N N . GLU A 1 93 ? 1.420 -2.274 0.599 1.00 93.44 93 GLU A N 1
ATOM 754 C CA . GLU A 1 93 ? 1.148 -2.493 -0.829 1.00 93.44 93 GLU A CA 1
ATOM 755 C C . GLU A 1 93 ? 1.023 -1.168 -1.602 1.00 93.44 93 GLU A C 1
ATOM 757 O O . GLU A 1 93 ? 1.461 -1.040 -2.741 1.00 93.44 93 GLU A O 1
ATOM 762 N N . SER A 1 94 ? 0.478 -0.128 -0.976 1.00 93.06 94 SER A N 1
ATOM 763 C CA . SER A 1 94 ? 0.435 1.201 -1.593 1.00 93.06 94 SER A CA 1
ATOM 764 C C . SER A 1 94 ? 1.828 1.827 -1.715 1.00 93.06 94 SER A C 1
ATOM 766 O O . SER A 1 94 ? 2.118 2.497 -2.711 1.00 93.06 94 SER A O 1
ATOM 768 N N . ARG A 1 95 ? 2.704 1.582 -0.731 1.00 93.12 95 ARG A N 1
ATOM 769 C CA . ARG A 1 95 ? 4.091 2.058 -0.723 1.00 93.12 95 ARG A CA 1
ATOM 770 C C . ARG A 1 95 ? 4.901 1.445 -1.863 1.00 93.12 95 ARG A C 1
ATOM 772 O O . ARG A 1 95 ? 5.667 2.176 -2.485 1.00 93.12 95 ARG A O 1
ATOM 779 N N . THR A 1 96 ? 4.711 0.161 -2.180 1.00 89.44 96 THR A N 1
ATOM 780 C CA . THR A 1 96 ? 5.415 -0.484 -3.309 1.00 89.44 96 THR A CA 1
ATOM 781 C C . THR A 1 96 ? 5.033 0.116 -4.664 1.00 89.44 96 THR A C 1
ATOM 783 O O . THR A 1 96 ? 5.843 0.098 -5.582 1.00 89.44 96 THR A O 1
ATOM 786 N N . LEU A 1 97 ? 3.851 0.730 -4.777 1.00 87.56 97 LEU A N 1
ATOM 787 C CA . LEU A 1 97 ? 3.416 1.486 -5.961 1.00 87.56 97 LEU A CA 1
ATOM 788 C C . LEU A 1 97 ? 3.759 2.989 -5.891 1.00 87.56 97 LEU A C 1
ATOM 790 O O . LEU A 1 97 ? 3.290 3.777 -6.718 1.00 87.56 97 LEU A O 1
ATOM 794 N N . GLY A 1 98 ? 4.547 3.411 -4.899 1.00 87.81 98 GLY A N 1
ATOM 795 C CA . GLY A 1 98 ? 5.016 4.789 -4.729 1.00 87.81 98 GLY A CA 1
ATOM 796 C C . GLY A 1 98 ? 4.059 5.723 -3.980 1.00 87.81 98 GLY A C 1
ATOM 797 O O . GLY A 1 98 ? 4.305 6.927 -3.927 1.00 87.81 98 GLY A O 1
ATOM 798 N N . LYS A 1 99 ? 2.970 5.217 -3.385 1.00 89.19 99 LYS A N 1
ATOM 799 C CA . LYS A 1 99 ? 2.035 6.028 -2.588 1.00 89.19 99 LYS A CA 1
ATOM 800 C C . LYS A 1 99 ? 2.344 5.900 -1.098 1.00 89.19 99 LYS A C 1
ATOM 802 O O . LYS A 1 99 ? 2.151 4.844 -0.503 1.00 89.19 99 LYS A O 1
ATOM 807 N N . ILE A 1 100 ? 2.768 7.000 -0.481 1.00 91.69 100 ILE A N 1
ATOM 808 C CA . ILE A 1 100 ? 3.113 7.051 0.945 1.00 91.69 100 ILE A CA 1
ATOM 809 C C . ILE A 1 100 ? 1.975 7.714 1.727 1.00 91.69 100 ILE A C 1
ATOM 811 O O . ILE A 1 100 ? 1.548 8.825 1.408 1.00 91.69 100 ILE A O 1
ATOM 815 N N . TYR A 1 101 ? 1.486 7.038 2.766 1.00 91.88 101 TYR A N 1
ATOM 816 C CA . TYR A 1 101 ? 0.520 7.598 3.709 1.00 91.88 101 TYR A CA 1
ATOM 817 C C . TYR A 1 101 ? 1.247 8.179 4.921 1.00 91.88 101 TYR A C 1
ATOM 819 O O . TYR A 1 101 ? 2.131 7.539 5.478 1.00 91.88 101 TYR A O 1
ATOM 827 N N . LYS A 1 102 ? 0.859 9.392 5.325 1.00 92.94 102 LYS A N 1
ATOM 828 C CA . LYS A 1 102 ? 1.325 10.016 6.570 1.00 92.94 102 LYS A CA 1
ATOM 829 C C . LYS A 1 102 ? 0.558 9.443 7.762 1.00 92.94 102 LYS A C 1
ATOM 831 O O . LYS A 1 102 ? -0.648 9.215 7.637 1.00 92.94 102 LYS A O 1
ATOM 836 N N . ASP A 1 103 ? 1.206 9.350 8.917 1.00 91.88 103 ASP A N 1
ATOM 837 C CA . ASP A 1 103 ? 0.613 8.859 10.169 1.00 91.88 103 ASP A CA 1
ATOM 838 C C . ASP A 1 103 ? -0.700 9.555 10.514 1.00 91.88 103 ASP A C 1
ATOM 840 O O . ASP A 1 103 ? -1.705 8.887 10.734 1.00 91.88 103 ASP A O 1
ATOM 844 N N . ALA A 1 104 ? -0.759 10.885 10.408 1.00 90.25 104 ALA A N 1
ATOM 845 C CA . ALA A 1 104 ? -1.989 11.642 10.646 1.00 90.25 104 ALA A CA 1
ATOM 846 C C . ALA A 1 104 ? -3.180 11.155 9.793 1.00 90.25 104 ALA A C 1
ATOM 848 O O . ALA A 1 104 ? -4.325 11.160 10.248 1.00 90.25 104 ALA A O 1
ATOM 849 N N . LYS A 1 105 ? -2.936 10.709 8.552 1.00 91.12 105 LYS A N 1
ATOM 850 C CA . LYS A 1 105 ? -3.981 10.149 7.681 1.00 91.12 105 LYS A CA 1
ATOM 851 C C . LYS A 1 105 ? -4.366 8.731 8.109 1.00 91.12 105 LYS A C 1
ATOM 853 O O . LYS A 1 105 ? -5.548 8.395 8.051 1.00 91.12 105 LYS A O 1
ATOM 858 N N . LEU A 1 106 ? -3.404 7.923 8.550 1.00 93.56 106 LEU A N 1
ATOM 859 C CA . LEU A 1 106 ? -3.646 6.565 9.043 1.00 93.56 106 LEU A CA 1
ATOM 860 C C . LEU A 1 106 ? -4.405 6.564 10.369 1.00 93.56 106 LEU A C 1
ATOM 862 O O . LEU A 1 106 ? -5.378 5.832 10.499 1.00 93.56 106 LEU A O 1
ATOM 866 N N . VAL A 1 107 ? -4.039 7.443 11.301 1.00 92.12 107 VAL A N 1
ATOM 867 C CA . VAL A 1 107 ? -4.723 7.640 12.587 1.00 92.12 107 VAL A CA 1
ATOM 868 C C . VAL A 1 107 ? -6.172 8.072 12.365 1.00 92.12 107 VAL A C 1
ATOM 870 O O . VAL A 1 107 ? -7.094 7.447 12.888 1.00 92.12 107 VAL A O 1
ATOM 873 N N . LYS A 1 108 ? -6.406 9.085 11.515 1.00 90.56 108 LYS A N 1
ATOM 874 C CA . LYS A 1 108 ? -7.769 9.511 11.147 1.00 90.56 108 LYS A CA 1
ATOM 875 C C . LYS A 1 108 ? -8.569 8.376 10.512 1.00 90.56 108 LYS A C 1
ATOM 877 O O . LYS A 1 108 ? -9.755 8.222 10.802 1.00 90.56 108 LYS A O 1
ATOM 882 N N . LYS A 1 109 ? -7.933 7.574 9.651 1.00 93.44 109 LYS A N 1
ATOM 883 C CA . LYS A 1 109 ? -8.581 6.419 9.030 1.00 93.44 109 LYS A CA 1
ATOM 884 C C . LYS A 1 109 ? -8.944 5.359 10.070 1.00 93.44 109 LYS A C 1
ATOM 886 O O . LYS A 1 109 ? -10.101 4.962 10.104 1.00 93.44 109 LYS A O 1
ATOM 891 N N . LEU A 1 110 ? -8.004 4.970 10.929 1.00 93.00 110 LEU A N 1
ATOM 892 C CA . LEU A 1 110 ? -8.197 4.003 12.011 1.00 93.00 110 LEU A CA 1
ATOM 893 C C . LEU A 1 110 ? -9.393 4.391 12.885 1.00 93.00 110 LEU A C 1
ATOM 895 O O . LEU A 1 110 ? -10.318 3.601 13.034 1.00 93.00 110 LEU A O 1
ATOM 899 N N . LEU A 1 111 ? -9.431 5.639 13.357 1.00 90.88 111 LEU A N 1
ATOM 900 C CA . LEU A 1 111 ? -10.522 6.171 14.178 1.00 90.88 111 LEU A CA 1
ATOM 901 C C . LEU A 1 111 ? -11.886 6.151 13.480 1.00 90.88 111 LEU A C 1
ATOM 903 O O . LEU A 1 111 ? -12.891 5.813 14.106 1.00 90.88 111 LEU A O 1
ATOM 907 N N . ARG A 1 112 ? -11.931 6.496 12.185 1.00 90.88 112 ARG A N 1
ATOM 908 C CA . ARG A 1 112 ? -13.167 6.469 11.383 1.00 90.88 112 ARG A CA 1
ATOM 909 C C . ARG A 1 112 ? -13.704 5.048 11.206 1.00 90.88 112 ARG A C 1
ATOM 911 O O . ARG A 1 112 ? -14.911 4.871 11.092 1.00 90.88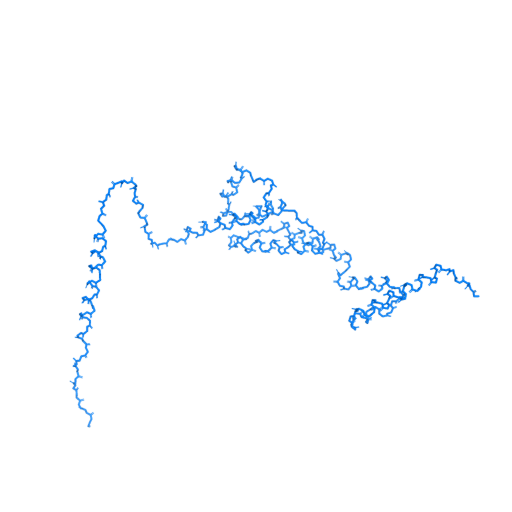 112 ARG A O 1
ATOM 918 N N . CYS A 1 113 ? -12.821 4.056 11.178 1.00 92.88 113 CYS A N 1
ATOM 919 C CA . CYS A 1 113 ? -13.170 2.655 10.965 1.00 92.88 113 CYS A CA 1
ATOM 920 C C . CYS A 1 113 ? -13.606 1.927 12.240 1.00 92.88 113 CYS A C 1
ATOM 922 O O . CYS A 1 113 ? -14.072 0.799 12.122 1.00 92.88 113 CYS A O 1
ATOM 924 N N . LEU A 1 114 ? -13.460 2.536 13.425 1.00 92.50 114 LEU A N 1
ATOM 925 C CA . LEU A 1 114 ? -13.757 1.873 14.693 1.00 92.50 114 LEU A CA 1
ATOM 926 C C . LEU A 1 114 ? -15.257 1.551 14.859 1.00 92.50 114 LEU A C 1
ATOM 928 O O . LEU A 1 114 ? -16.091 2.466 14.738 1.00 92.50 114 LEU A O 1
ATOM 932 N N . PRO A 1 115 ? -15.600 0.307 15.251 1.00 91.31 115 PRO A N 1
ATOM 933 C CA . PRO A 1 115 ? -16.977 -0.132 15.453 1.00 91.31 115 PRO A CA 1
ATOM 934 C C . PRO A 1 115 ? -17.644 0.556 16.653 1.00 91.31 115 PRO A C 1
ATOM 936 O O . PRO A 1 115 ? -17.012 1.253 17.455 1.00 91.31 115 PRO A O 1
ATOM 939 N N . SER A 1 116 ? -18.954 0.347 16.789 1.00 88.38 116 SER A N 1
ATOM 940 C CA . SER A 1 116 ? -19.810 0.941 17.830 1.00 88.38 116 SER A CA 1
ATOM 941 C C . SER A 1 116 ? -19.313 0.681 19.261 1.00 88.38 116 SER A C 1
ATOM 943 O O . SER A 1 116 ? -19.449 1.558 20.117 1.00 88.38 116 SER A O 1
ATOM 945 N N . LYS A 1 117 ? -18.642 -0.452 19.518 1.00 87.69 117 LYS A N 1
ATOM 946 C CA . LYS A 1 117 ? -18.015 -0.780 20.816 1.00 87.69 117 LYS A CA 1
ATOM 947 C C . LYS A 1 117 ? -16.982 0.257 21.295 1.00 87.69 117 LYS A C 1
ATOM 949 O O . LYS A 1 117 ? -16.759 0.381 22.492 1.00 87.69 117 LYS A O 1
ATOM 954 N N . PHE A 1 118 ? -16.410 1.058 20.390 1.00 89.38 118 PHE A N 1
ATOM 955 C CA . PHE A 1 118 ? -15.479 2.149 20.717 1.00 89.38 118 PHE A CA 1
ATOM 956 C C . PHE A 1 118 ? -16.147 3.533 20.781 1.00 89.38 118 PHE A C 1
ATOM 958 O O . PHE A 1 118 ? -15.457 4.551 20.789 1.00 89.38 118 PHE A O 1
ATOM 965 N N . THR A 1 119 ? -17.479 3.621 20.814 1.00 86.69 119 THR A N 1
ATOM 966 C CA . THR A 1 119 ? -18.185 4.914 20.922 1.00 86.69 119 THR A CA 1
ATOM 967 C C . THR A 1 119 ? -17.755 5.737 22.146 1.00 86.69 119 THR A C 1
ATOM 969 O O . THR A 1 119 ? -17.470 6.920 21.956 1.00 86.69 119 THR A O 1
ATOM 972 N N . PRO A 1 120 ? -17.601 5.159 23.359 1.00 85.25 120 PRO A N 1
ATOM 973 C CA . PRO A 1 120 ? -17.110 5.908 24.520 1.00 85.25 120 PRO A CA 1
ATOM 974 C C . PRO A 1 120 ? -15.700 6.469 24.304 1.00 85.25 120 PRO A C 1
ATOM 976 O O . PRO A 1 120 ? -15.428 7.621 24.633 1.00 85.25 120 PRO A O 1
ATOM 979 N N . TYR A 1 121 ? -14.825 5.688 23.666 1.00 86.31 121 TYR A N 1
ATOM 980 C CA . TYR A 1 121 ? -13.466 6.107 23.333 1.00 86.31 121 TYR A CA 1
ATOM 981 C C . TYR A 1 121 ? -13.456 7.270 22.329 1.00 86.31 121 TYR A C 1
ATOM 983 O O . TYR A 1 121 ? -12.766 8.267 22.533 1.00 86.31 121 TYR A O 1
ATOM 991 N N . LYS A 1 122 ? -14.283 7.191 21.273 1.00 85.44 122 LYS A N 1
ATOM 992 C CA . LYS A 1 122 ? -14.463 8.284 20.301 1.00 85.44 122 LYS A CA 1
ATOM 993 C C . LYS A 1 122 ? -15.003 9.558 20.964 1.00 85.44 122 LYS A C 1
ATOM 995 O O . LYS A 1 122 ? -14.553 10.648 20.622 1.00 85.44 122 LYS A O 1
ATOM 1000 N N . ALA A 1 123 ? -15.925 9.431 21.921 1.00 84.19 123 ALA A N 1
ATOM 1001 C CA . ALA A 1 123 ? -16.455 10.565 22.679 1.00 84.19 123 ALA A CA 1
ATOM 1002 C C . ALA A 1 123 ? -15.384 11.216 23.571 1.00 84.19 123 ALA A C 1
ATOM 1004 O O . ALA A 1 123 ? -15.232 12.437 23.547 1.00 84.19 123 ALA A O 1
ATOM 1005 N N . GLY A 1 124 ? -14.586 10.412 24.284 1.00 84.06 124 GLY A N 1
ATOM 1006 C CA . GLY A 1 124 ? -13.454 10.905 25.075 1.00 84.06 124 GLY A CA 1
ATOM 1007 C C . GLY A 1 124 ? -12.425 11.651 24.223 1.00 84.06 124 GLY A C 1
ATOM 1008 O O . GLY A 1 124 ? -11.930 12.703 24.618 1.00 84.06 124 GLY A O 1
ATOM 1009 N N . LEU A 1 125 ? -12.180 11.167 23.006 1.00 83.31 125 LEU A N 1
ATOM 1010 C CA . LEU A 1 125 ? -11.295 11.817 22.044 1.00 83.31 125 LEU A CA 1
ATOM 1011 C C . LEU A 1 125 ? -11.843 13.137 21.489 1.00 83.31 125 LEU A C 1
ATOM 1013 O O . LEU A 1 125 ? -11.083 14.043 21.166 1.00 83.31 125 LEU A O 1
ATOM 1017 N N . SER A 1 126 ? -13.164 13.249 21.349 1.00 76.56 126 SER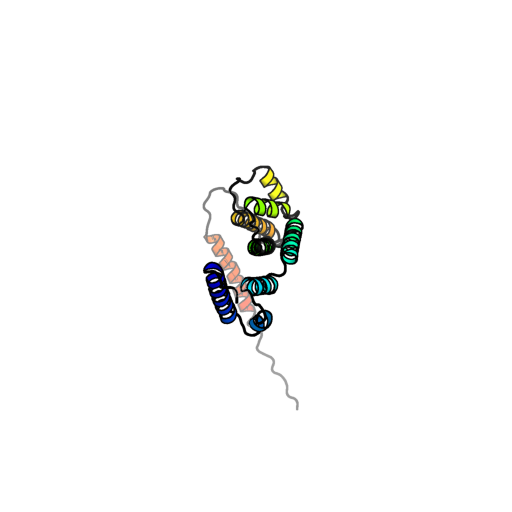 A N 1
ATOM 1018 C CA . SER A 1 126 ? -13.795 14.511 20.958 1.00 76.56 126 SER A CA 1
ATOM 1019 C C . SER A 1 126 ? -13.696 15.556 22.067 1.00 76.56 126 SER A C 1
ATOM 1021 O O . SER A 1 126 ? -13.607 16.743 21.767 1.00 76.56 126 SER A O 1
ATOM 1023 N N . ALA A 1 127 ? -13.736 15.127 23.331 1.00 76.56 127 ALA A N 1
ATOM 1024 C CA . ALA A 1 127 ? -13.582 16.008 24.484 1.00 76.56 127 ALA A CA 1
ATOM 1025 C C . ALA A 1 127 ? -12.122 16.445 24.688 1.00 76.56 127 ALA A C 1
ATOM 1027 O O . ALA A 1 127 ? -11.872 17.569 25.113 1.00 76.56 127 ALA A O 1
ATOM 1028 N N . ASN A 1 128 ? -11.165 15.573 24.360 1.00 76.25 128 ASN A N 1
ATOM 1029 C CA . ASN A 1 128 ? -9.738 15.869 24.396 1.00 76.25 128 ASN A CA 1
ATOM 1030 C C . ASN A 1 128 ? -9.077 15.452 23.069 1.00 76.25 128 ASN A C 1
ATOM 1032 O O . ASN A 1 128 ? -8.701 14.283 22.914 1.00 76.25 128 ASN A O 1
ATOM 1036 N N . PRO A 1 129 ? -8.972 16.384 22.100 1.00 75.19 129 PRO A N 1
ATOM 1037 C CA . PRO A 1 129 ? -8.404 16.103 20.791 1.00 75.19 129 PRO A CA 1
ATOM 1038 C C . PRO A 1 129 ? -6.993 15.530 20.894 1.00 75.19 129 PRO A C 1
ATOM 1040 O O . PRO A 1 129 ? -6.173 15.975 21.696 1.00 75.19 129 PRO A O 1
ATOM 1043 N N . ILE A 1 130 ? -6.689 14.555 20.038 1.00 70.38 130 ILE A N 1
ATOM 1044 C CA . ILE A 1 130 ? -5.332 14.017 19.943 1.00 70.38 130 ILE A CA 1
ATOM 1045 C C . ILE A 1 130 ? -4.374 15.139 19.535 1.00 70.38 130 ILE A C 1
ATOM 1047 O O . ILE A 1 130 ? -4.672 15.905 18.616 1.00 70.38 130 ILE A O 1
ATOM 1051 N N . SER A 1 131 ? -3.206 15.191 20.176 1.00 68.75 131 SER A N 1
ATOM 1052 C CA . SER A 1 131 ? -2.080 15.989 19.706 1.00 68.75 131 SER A CA 1
ATOM 1053 C C . SER A 1 131 ? -1.770 15.676 18.238 1.00 68.75 131 SER A C 1
ATOM 1055 O O . SER A 1 131 ? -1.784 14.521 17.809 1.00 68.75 131 SER A O 1
ATOM 1057 N N . GLU A 1 132 ? -1.449 16.706 17.453 1.00 67.31 132 GLU A N 1
ATOM 1058 C CA . GLU A 1 132 ? -1.192 16.572 16.009 1.00 67.31 132 GLU A CA 1
ATOM 1059 C C . GLU A 1 132 ? 0.002 15.658 15.668 1.00 67.31 132 GLU A C 1
ATOM 1061 O O . GLU A 1 132 ? 0.187 15.286 14.509 1.00 67.31 132 GLU A O 1
ATOM 1066 N N . SER A 1 133 ? 0.793 15.270 16.671 1.00 77.12 133 SER A N 1
ATOM 1067 C CA . SER A 1 133 ? 2.028 14.500 16.544 1.00 77.12 133 SER A CA 1
ATOM 1068 C C . SER A 1 133 ? 1.912 13.015 16.903 1.00 77.12 133 SER A C 1
ATOM 1070 O O . SER A 1 133 ? 2.951 12.366 16.999 1.00 77.12 133 SER A O 1
ATOM 1072 N N . ILE A 1 134 ? 0.715 12.467 17.154 1.00 87.62 134 ILE A N 1
ATOM 1073 C CA . ILE A 1 134 ? 0.607 11.037 17.488 1.00 87.62 134 ILE A CA 1
ATOM 1074 C C . ILE A 1 134 ? 1.005 10.169 16.287 1.00 87.62 134 ILE A C 1
ATOM 1076 O O . ILE A 1 134 ? 0.553 10.396 15.157 1.00 87.62 134 ILE A O 1
ATOM 1080 N N . THR A 1 135 ? 1.829 9.155 16.537 1.00 92.75 135 THR A N 1
ATOM 1081 C CA . THR A 1 135 ? 2.186 8.169 15.513 1.00 92.75 135 THR A CA 1
ATOM 1082 C C . THR A 1 135 ? 1.072 7.140 15.334 1.00 92.75 135 THR A C 1
ATOM 1084 O O . THR A 1 135 ? 0.208 6.953 16.201 1.00 92.75 135 THR A O 1
ATOM 1087 N N . TYR A 1 136 ? 1.063 6.465 14.183 1.00 93.19 136 TYR A N 1
ATOM 1088 C CA . TYR A 1 136 ? 0.091 5.396 13.935 1.00 93.19 136 TYR A CA 1
ATOM 1089 C C . TYR A 1 136 ? 0.200 4.275 14.981 1.00 93.19 136 TYR A C 1
ATOM 1091 O O . TYR A 1 136 ? -0.817 3.857 15.538 1.00 93.19 136 TYR A O 1
ATOM 1099 N N . ASP A 1 137 ? 1.422 3.856 15.303 1.00 93.12 137 ASP A N 1
ATOM 1100 C CA . ASP A 1 137 ? 1.683 2.754 16.231 1.00 93.12 137 ASP A CA 1
ATOM 1101 C C . ASP A 1 137 ? 1.280 3.097 17.673 1.00 93.12 137 ASP A C 1
ATOM 1103 O O . ASP A 1 137 ? 0.670 2.276 18.359 1.00 93.12 137 ASP A O 1
ATOM 1107 N N . GLU A 1 138 ? 1.523 4.334 18.122 1.00 92.31 138 GLU A N 1
ATOM 1108 C CA . GLU A 1 138 ? 1.040 4.813 19.425 1.00 92.31 138 GLU A CA 1
ATOM 1109 C C . GLU A 1 138 ? -0.486 4.754 19.524 1.00 92.31 138 GLU A C 1
ATOM 1111 O O . GLU A 1 138 ? -1.038 4.357 20.554 1.00 92.31 138 GLU A O 1
ATOM 1116 N N . MET A 1 139 ? -1.185 5.138 18.452 1.00 92.06 139 MET A N 1
ATOM 1117 C CA . MET A 1 139 ? -2.644 5.098 18.416 1.00 92.06 139 MET A CA 1
ATOM 1118 C C . MET A 1 139 ? -3.173 3.661 18.472 1.00 92.06 139 MET A C 1
ATOM 1120 O O . MET A 1 139 ? -4.125 3.383 19.205 1.00 92.06 139 MET A O 1
ATOM 1124 N N . VAL A 1 140 ? -2.552 2.745 17.723 1.00 93.81 140 VAL A N 1
ATOM 1125 C CA . VAL A 1 140 ? -2.881 1.313 17.769 1.00 93.81 140 VAL A CA 1
ATOM 1126 C C . VAL A 1 140 ? -2.657 0.766 19.180 1.00 93.81 140 VAL A C 1
ATOM 1128 O O . VAL A 1 140 ? -3.545 0.107 19.718 1.00 93.81 140 VAL A O 1
ATOM 1131 N N . GLY A 1 141 ? -1.540 1.114 19.826 1.00 93.12 141 GLY A N 1
ATOM 1132 C CA . GLY A 1 141 ? -1.248 0.724 21.207 1.00 93.12 141 GLY A CA 1
ATOM 1133 C C . GLY A 1 141 ? -2.318 1.187 22.200 1.00 93.12 141 GLY A C 1
ATOM 1134 O O . GLY A 1 141 ? -2.818 0.386 22.990 1.00 93.12 141 GLY A O 1
ATOM 1135 N N . LYS A 1 142 ? -2.747 2.454 22.121 1.00 91.31 142 LYS A N 1
ATOM 1136 C CA . LYS A 1 142 ? -3.831 2.984 22.970 1.00 91.31 142 LYS A CA 1
ATOM 1137 C C . LYS A 1 142 ? -5.153 2.236 22.769 1.00 91.31 142 LYS A C 1
ATOM 1139 O O . LYS A 1 142 ? -5.864 1.980 23.739 1.00 91.31 142 LYS A O 1
ATOM 1144 N N . LEU A 1 143 ? -5.486 1.889 21.526 1.00 91.81 143 LEU A N 1
ATOM 1145 C CA . LEU A 1 143 ? -6.712 1.155 21.209 1.00 91.81 143 LEU A CA 1
ATOM 1146 C C . LEU A 1 143 ? -6.662 -0.304 21.670 1.00 91.81 143 LEU A C 1
ATOM 1148 O O . LEU A 1 143 ? -7.681 -0.811 22.131 1.00 91.81 143 LEU A O 1
ATOM 1152 N N . LEU A 1 144 ? -5.499 -0.956 21.596 1.00 92.12 144 LEU A N 1
ATOM 1153 C CA . LEU A 1 144 ? -5.299 -2.315 22.107 1.00 92.12 144 LEU A CA 1
ATOM 1154 C C . LEU A 1 144 ? -5.491 -2.386 23.626 1.00 92.12 144 LEU A C 1
ATOM 1156 O O . LEU A 1 144 ? -6.183 -3.278 24.113 1.00 92.12 144 LEU A O 1
ATOM 1160 N N . ILE A 1 145 ? -4.941 -1.418 24.370 1.00 90.88 145 ILE A N 1
ATOM 1161 C CA . ILE A 1 145 ? -5.135 -1.321 25.826 1.00 90.88 145 ILE A CA 1
ATOM 1162 C C . ILE A 1 145 ? -6.628 -1.173 26.149 1.00 90.88 145 ILE A C 1
ATOM 1164 O O . ILE A 1 145 ? -7.170 -1.928 26.954 1.00 90.88 145 ILE A O 1
ATOM 1168 N N . HIS A 1 146 ? -7.319 -0.264 25.458 1.00 89.56 146 HIS A N 1
ATOM 1169 C CA . HIS A 1 146 ? -8.754 -0.062 25.650 1.00 89.56 146 HIS A CA 1
ATOM 1170 C C . HIS A 1 146 ? -9.586 -1.303 25.271 1.00 89.56 146 HIS A C 1
ATOM 1172 O O . HIS A 1 146 ? -10.570 -1.630 25.932 1.00 89.56 146 HIS A O 1
ATOM 1178 N N . GLU A 1 147 ? -9.210 -2.033 24.217 1.00 89.25 147 GLU A N 1
ATOM 1179 C CA . GLU A 1 147 ? -9.866 -3.295 23.854 1.00 89.25 147 GLU A CA 1
ATOM 1180 C C . GLU A 1 147 ? -9.702 -4.362 24.947 1.00 89.25 147 GLU A C 1
ATOM 1182 O O . GLU A 1 147 ? -10.658 -5.082 25.249 1.00 89.25 147 GLU A O 1
ATOM 1187 N N . GLN A 1 148 ? -8.537 -4.427 25.596 1.00 87.25 148 GLN A N 1
ATOM 1188 C CA . GLN A 1 148 ? -8.293 -5.326 26.723 1.00 87.25 148 GLN A CA 1
ATOM 1189 C C . GLN A 1 148 ? -9.135 -4.956 27.955 1.00 87.25 148 GLN A C 1
ATOM 1191 O O . GLN A 1 148 ? -9.684 -5.848 28.606 1.00 87.25 148 GLN A O 1
ATOM 1196 N N . GLU A 1 149 ? -9.296 -3.665 28.252 1.00 85.81 149 GLU A N 1
ATOM 1197 C CA . GLU A 1 149 ? -10.172 -3.175 29.328 1.00 85.81 149 GLU A CA 1
ATOM 1198 C C . GLU A 1 149 ? -11.643 -3.537 29.069 1.00 85.81 149 GLU A C 1
ATOM 1200 O O . GLU A 1 149 ? -12.333 -4.049 29.956 1.00 85.81 149 GLU A O 1
ATOM 1205 N N . LEU A 1 150 ? -12.111 -3.374 27.826 1.00 78.62 150 LEU A N 1
ATOM 1206 C CA . LEU A 1 150 ? -13.447 -3.806 27.410 1.00 78.62 150 LEU A CA 1
ATOM 1207 C C . LEU A 1 150 ? -13.610 -5.335 27.495 1.00 78.62 150 LEU A C 1
ATOM 1209 O O . LEU A 1 150 ? -14.642 -5.823 27.958 1.00 78.62 150 LEU A O 1
ATOM 1213 N N . GLY A 1 151 ? -12.601 -6.105 27.079 1.00 65.31 151 GLY A N 1
ATOM 1214 C CA . GLY A 1 151 ? -12.587 -7.571 27.144 1.00 65.31 151 GLY A CA 1
ATOM 1215 C C . GLY A 1 151 ? -12.518 -8.131 28.571 1.00 65.31 151 GLY A C 1
ATOM 1216 O O . GLY A 1 151 ? -13.057 -9.207 28.836 1.00 65.31 151 GLY A O 1
ATOM 1217 N N . GLY A 1 152 ? -11.939 -7.380 29.512 1.00 51.28 152 GLY A N 1
ATOM 1218 C CA . GLY A 1 152 ? -11.861 -7.721 30.936 1.00 51.28 152 GLY A CA 1
ATOM 1219 C C . GLY A 1 152 ? -13.206 -7.707 31.672 1.00 51.28 152 GLY A C 1
ATOM 1220 O O . GLY A 1 152 ? -13.328 -8.313 32.734 1.00 51.28 152 GLY A O 1
ATOM 1221 N N . THR A 1 153 ? -14.244 -7.089 31.099 1.00 47.72 153 THR A N 1
ATOM 1222 C CA . THR A 1 153 ? -15.590 -7.034 31.704 1.00 47.72 153 THR A CA 1
ATOM 1223 C C . THR A 1 153 ? -16.498 -8.210 31.327 1.00 47.72 153 THR A C 1
ATOM 1225 O O . THR A 1 153 ? -17.560 -8.386 31.924 1.00 47.72 153 THR A O 1
ATOM 1228 N N . ARG A 1 154 ? -16.073 -9.104 30.418 1.00 49.47 154 ARG A N 1
ATOM 1229 C CA . ARG A 1 154 ? -16.773 -10.375 30.142 1.00 49.47 154 ARG A CA 1
ATOM 1230 C C . ARG A 1 154 ? -16.161 -11.544 30.911 1.00 49.47 154 ARG A C 1
ATOM 1232 O O . ARG A 1 154 ? -15.705 -12.525 30.331 1.00 49.47 154 ARG A O 1
ATOM 1239 N N . LYS A 1 155 ? -16.221 -11.468 32.239 1.00 45.62 155 LYS A N 1
ATOM 1240 C CA . LYS A 1 155 ? -16.250 -12.653 33.109 1.00 45.62 155 LYS A CA 1
ATOM 1241 C C . LYS A 1 155 ? -17.330 -12.482 34.169 1.00 45.62 155 LYS A C 1
ATOM 1243 O O . LYS A 1 155 ? -17.055 -12.176 35.323 1.00 45.62 155 LYS A O 1
ATOM 1248 N N . THR A 1 156 ? -18.580 -12.748 33.806 1.00 45.62 156 THR A N 1
ATOM 1249 C CA . THR A 1 156 ? -19.562 -13.155 34.812 1.00 45.62 156 THR A CA 1
ATOM 1250 C C . THR A 1 156 ? -19.257 -14.592 35.230 1.00 45.62 156 THR A C 1
ATOM 1252 O O . THR A 1 156 ? -19.613 -15.544 34.542 1.00 45.62 156 THR A O 1
ATOM 1255 N N . LYS A 1 157 ? -18.563 -14.735 36.365 1.00 46.12 157 LYS A N 1
ATOM 1256 C CA . LYS A 1 157 ? -18.973 -15.513 37.553 1.00 46.12 157 LYS A CA 1
ATOM 1257 C C . LYS A 1 157 ? -17.760 -15.811 38.442 1.00 46.12 157 LYS A C 1
ATOM 1259 O O . LYS A 1 157 ? -16.927 -16.645 38.111 1.00 46.12 157 LYS A O 1
ATOM 1264 N N . GLY A 1 158 ? -17.762 -15.171 39.612 1.00 48.03 158 GLY A N 1
ATOM 1265 C CA . GLY A 1 158 ? -17.143 -15.680 40.835 1.00 48.03 158 GLY A CA 1
ATOM 1266 C C . GLY A 1 158 ? -15.674 -15.330 41.043 1.00 48.03 158 GLY A C 1
ATOM 1267 O O . GLY A 1 158 ? -14.809 -16.138 40.746 1.00 48.03 158 GLY A O 1
ATOM 1268 N N . ILE A 1 159 ? -15.410 -14.162 41.624 1.00 43.00 159 ILE A N 1
ATOM 1269 C CA . ILE A 1 159 ? -14.887 -14.003 42.993 1.00 43.00 159 ILE A CA 1
ATOM 1270 C C . ILE A 1 159 ? -15.180 -12.546 43.360 1.00 43.00 159 ILE A C 1
ATOM 1272 O O . ILE A 1 159 ? -14.700 -11.620 42.711 1.00 43.00 159 ILE A O 1
ATOM 1276 N N . ALA A 1 160 ? -16.035 -12.349 44.361 1.00 35.91 160 ALA A N 1
ATOM 1277 C CA . ALA A 1 160 ? -16.233 -11.044 44.963 1.00 35.91 160 ALA A CA 1
ATOM 1278 C C . ALA A 1 160 ? -14.933 -10.653 45.678 1.00 35.91 160 ALA A C 1
ATOM 1280 O O . ALA A 1 160 ? -14.584 -11.247 46.697 1.00 35.91 160 ALA A O 1
ATOM 1281 N N . LEU A 1 161 ? -14.210 -9.675 45.136 1.00 33.78 161 LEU A N 1
ATOM 1282 C CA . LEU A 1 161 ? -13.287 -8.876 45.929 1.00 33.78 161 LEU A CA 1
ATOM 1283 C C . LEU A 1 161 ? -14.149 -7.869 46.689 1.00 33.78 161 LEU A C 1
ATOM 1285 O O . LEU A 1 161 ? -14.597 -6.873 46.129 1.00 33.78 161 LEU A O 1
ATOM 1289 N N . LEU A 1 162 ? -14.442 -8.178 47.951 1.00 40.47 162 LEU A N 1
ATOM 1290 C CA . LEU A 1 162 ? -14.907 -7.174 48.896 1.00 40.47 162 LEU A CA 1
ATOM 1291 C C . LEU A 1 162 ? -13.731 -6.234 49.143 1.00 40.47 162 LEU A C 1
ATOM 1293 O O . LEU A 1 162 ? -12.764 -6.590 49.815 1.00 40.47 162 LEU A O 1
ATOM 1297 N N . SER A 1 163 ? -13.807 -5.050 48.548 1.00 36.03 163 SER A N 1
ATOM 1298 C CA . SER A 1 163 ? -13.015 -3.900 48.952 1.00 36.03 163 SER A CA 1
ATOM 1299 C C . SER A 1 163 ? -13.321 -3.640 50.425 1.00 36.03 163 SER A C 1
ATOM 1301 O O . SER A 1 163 ? -14.393 -3.139 50.755 1.00 36.03 163 SER A O 1
ATOM 1303 N N . VAL A 1 164 ? -12.413 -4.027 51.319 1.00 36.22 164 VAL A N 1
ATOM 1304 C CA . VAL A 1 164 ? -12.422 -3.499 52.682 1.00 36.22 164 VAL A CA 1
ATOM 1305 C C . VAL A 1 164 ? -12.018 -2.041 52.548 1.00 36.22 164 VAL A C 1
ATOM 1307 O O . VAL A 1 164 ? -10.897 -1.719 52.144 1.00 36.22 164 VAL A O 1
ATOM 1310 N N . GLU A 1 165 ? -12.988 -1.164 52.792 1.00 35.31 165 GLU A N 1
ATOM 1311 C CA . GLU A 1 165 ? -12.736 0.254 52.935 1.00 35.31 165 GLU A CA 1
ATOM 1312 C C . GLU A 1 165 ? -11.697 0.481 54.025 1.00 35.31 165 GLU A C 1
ATOM 1314 O O . GLU A 1 165 ? -11.671 -0.141 55.085 1.00 35.31 165 GLU A O 1
ATOM 1319 N N . LYS A 1 166 ? -10.814 1.406 53.690 1.00 36.09 166 LYS A N 1
ATOM 1320 C CA . LYS A 1 166 ? -9.733 1.939 54.490 1.00 36.09 166 LYS A CA 1
ATOM 1321 C C . LYS A 1 166 ? -10.262 2.458 55.830 1.00 36.09 166 LYS A C 1
ATOM 1323 O O . LYS A 1 166 ? -10.619 3.626 55.921 1.00 36.09 166 LYS A O 1
ATOM 1328 N N . GLN A 1 167 ? -10.207 1.632 56.869 1.00 27.77 167 GLN A N 1
ATOM 1329 C CA . GLN A 1 167 ? -10.020 2.093 58.239 1.00 27.77 167 GLN A CA 1
ATOM 1330 C C . GLN A 1 167 ? -8.962 1.230 58.926 1.00 27.77 167 GLN A C 1
ATOM 1332 O O . GLN A 1 167 ? -8.957 0.006 58.861 1.00 27.77 167 GLN A O 1
ATOM 1337 N N . SER A 1 168 ? -7.997 1.946 59.484 1.00 35.97 168 SER A N 1
ATOM 1338 C CA . SER A 1 168 ? -7.001 1.508 60.447 1.00 35.97 168 SER A CA 1
ATOM 1339 C C . SER A 1 168 ? -7.558 0.512 61.461 1.00 35.97 168 SER A C 1
ATOM 1341 O O . SER A 1 168 ? -8.514 0.848 62.143 1.00 35.97 168 SER A O 1
ATOM 1343 N N . GLU A 1 169 ? -6.922 -0.647 61.608 1.00 31.89 169 GLU A N 1
ATOM 1344 C CA . GLU A 1 169 ? -6.306 -1.122 62.857 1.00 31.89 169 GLU A CA 1
ATOM 1345 C C . GLU A 1 169 ? -5.835 -2.572 62.702 1.00 31.89 169 GLU A C 1
ATOM 1347 O O . GLU A 1 169 ? -6.273 -3.324 61.834 1.00 31.89 169 GLU A O 1
ATOM 1352 N N . ALA A 1 170 ? -4.808 -2.909 63.473 1.00 45.44 170 ALA A N 1
ATOM 1353 C CA . ALA A 1 170 ? -4.081 -4.158 63.397 1.00 45.44 170 ALA A CA 1
ATOM 1354 C C . ALA A 1 170 ? -4.926 -5.334 63.905 1.00 45.44 170 ALA A C 1
ATOM 1356 O O . ALA A 1 170 ? -5.138 -5.434 65.106 1.00 45.44 170 ALA A O 1
ATOM 1357 N N . GLU A 1 171 ? -5.302 -6.275 63.033 1.00 38.41 171 GLU A N 1
ATOM 1358 C CA . GLU A 1 171 ? -5.854 -7.560 63.479 1.00 38.41 171 GLU A CA 1
ATOM 1359 C C . GLU A 1 171 ? -5.262 -8.775 62.739 1.00 38.41 171 GLU A C 1
ATOM 1361 O O . GLU A 1 171 ? -5.375 -8.954 61.527 1.00 38.41 171 GLU A O 1
ATOM 1366 N N . SER A 1 172 ? -4.569 -9.583 63.551 1.00 50.28 172 SER A N 1
ATOM 1367 C CA . SER A 1 172 ? -4.436 -11.045 63.538 1.00 50.28 172 SER A CA 1
ATOM 1368 C C . SER A 1 172 ? -4.224 -11.762 62.194 1.00 50.28 172 SER A C 1
ATOM 1370 O O . SER A 1 172 ? -5.138 -12.243 61.523 1.00 50.28 172 SER A O 1
ATOM 1372 N N . LYS A 1 173 ? -2.948 -11.999 61.859 1.00 53.19 173 LYS A N 1
ATOM 1373 C CA . LYS A 1 173 ? -2.553 -13.018 60.867 1.00 53.19 173 LYS A CA 1
ATOM 1374 C C . LYS A 1 173 ? -2.850 -14.456 61.337 1.00 53.19 173 LYS A C 1
ATOM 1376 O O . LYS A 1 173 ? -2.841 -15.363 60.504 1.00 53.19 173 LYS A O 1
ATOM 1381 N N . GLU A 1 174 ? -3.111 -14.677 62.629 1.00 52.78 174 GLU A N 1
ATOM 1382 C CA . GLU A 1 174 ? -3.369 -16.007 63.202 1.00 52.78 174 GLU A CA 1
ATOM 1383 C C . GLU A 1 174 ? -4.724 -16.580 62.771 1.00 52.78 174 GLU A C 1
ATOM 1385 O O . GLU A 1 174 ? -4.819 -17.780 62.496 1.00 52.78 174 GLU A O 1
ATOM 1390 N N . ASP A 1 175 ? -5.748 -15.740 62.596 1.00 62.34 175 ASP A N 1
ATOM 1391 C CA . ASP A 1 175 ? -7.090 -16.216 62.241 1.00 62.34 175 ASP A CA 1
ATOM 1392 C C . ASP A 1 175 ? -7.138 -16.832 60.841 1.00 62.34 175 ASP A C 1
ATOM 1394 O O . ASP A 1 175 ? -7.741 -17.891 60.639 1.00 62.34 175 ASP A O 1
ATOM 1398 N N . ASN A 1 176 ? -6.403 -16.247 59.892 1.00 60.91 176 ASN A N 1
ATOM 1399 C CA . ASN A 1 176 ? -6.268 -16.780 58.536 1.00 60.91 176 ASN A CA 1
ATOM 1400 C C . ASN A 1 176 ? -5.555 -18.141 58.518 1.00 60.91 176 ASN A C 1
ATOM 1402 O O . ASN A 1 176 ? -5.957 -19.045 57.781 1.00 60.91 176 ASN A O 1
ATOM 1406 N N . ILE A 1 177 ? -4.533 -18.320 59.362 1.00 70.56 177 ILE A N 1
ATOM 1407 C CA . ILE A 1 177 ? -3.814 -19.596 59.490 1.00 70.56 177 ILE A CA 1
ATOM 1408 C C . ILE A 1 177 ? -4.719 -20.639 60.160 1.00 70.56 177 ILE A C 1
ATOM 1410 O O . ILE A 1 177 ? -4.803 -21.772 59.684 1.00 70.56 177 ILE A O 1
ATOM 1414 N N . SER A 1 178 ? -5.479 -20.259 61.193 1.00 74.00 178 SER A N 1
ATOM 1415 C CA . SER A 1 178 ? -6.417 -21.158 61.879 1.00 74.00 178 SER A CA 1
ATOM 1416 C C . SER A 1 178 ? -7.510 -21.696 60.942 1.00 74.00 178 SER A C 1
ATOM 1418 O O . SER A 1 178 ? -7.890 -22.870 61.018 1.00 74.00 178 SER A O 1
ATOM 1420 N N . LEU A 1 179 ? -7.987 -20.865 60.009 1.00 73.75 179 LEU A N 1
ATOM 1421 C CA . LEU A 1 179 ? -8.991 -21.238 59.014 1.00 73.75 179 LEU A CA 1
ATOM 1422 C C . LEU A 1 179 ? -8.427 -22.207 57.971 1.00 73.75 179 LEU A C 1
ATOM 1424 O O . LEU A 1 179 ? -9.112 -23.163 57.592 1.00 73.75 179 LEU A O 1
ATOM 1428 N N . LEU A 1 180 ? -7.175 -22.012 57.549 1.00 78.31 180 LEU A N 1
ATOM 1429 C CA . LEU A 1 180 ? -6.479 -22.939 56.655 1.00 78.31 180 LEU A CA 1
ATOM 1430 C C . LEU A 1 180 ? -6.238 -24.293 57.334 1.00 78.31 180 LEU A C 1
ATOM 1432 O O . LEU A 1 180 ? -6.558 -25.326 56.745 1.00 78.31 180 LEU A O 1
ATOM 1436 N N . VAL A 1 181 ? -5.784 -24.296 58.591 1.00 78.19 181 VAL A N 1
ATOM 1437 C CA . VAL A 1 181 ? -5.562 -25.518 59.383 1.00 78.19 181 VAL A CA 1
ATOM 1438 C C . VAL A 1 181 ? -6.871 -26.282 59.600 1.00 78.19 181 VAL A C 1
ATOM 1440 O O . VAL A 1 181 ? -6.925 -27.485 59.352 1.00 78.19 181 VAL A O 1
ATOM 1443 N N . ARG A 1 182 ? -7.972 -25.601 59.952 1.00 76.75 182 ARG A N 1
ATOM 1444 C CA . ARG A 1 182 ? -9.300 -26.236 60.090 1.00 76.75 182 ARG A CA 1
ATOM 1445 C C . ARG A 1 182 ? -9.815 -26.830 58.781 1.00 76.75 182 ARG A C 1
ATOM 1447 O O . ARG A 1 182 ? -10.485 -27.866 58.795 1.00 76.75 182 ARG A O 1
ATOM 1454 N N . ARG A 1 183 ? -9.538 -26.182 57.645 1.00 75.56 183 ARG A N 1
ATOM 1455 C CA . ARG A 1 183 ? -9.922 -26.697 56.324 1.00 75.56 183 ARG A CA 1
ATOM 1456 C C . ARG A 1 183 ? -9.099 -27.932 55.961 1.00 75.56 183 ARG A C 1
ATOM 1458 O O . ARG A 1 183 ? -9.671 -28.882 55.432 1.00 75.56 183 ARG A O 1
ATOM 1465 N N . PHE A 1 184 ? -7.811 -27.942 56.303 1.00 78.25 184 PHE A N 1
ATOM 1466 C CA . PHE A 1 184 ? -6.912 -29.074 56.084 1.00 78.25 184 PHE A CA 1
ATOM 1467 C C . PHE A 1 184 ? -7.272 -30.279 56.970 1.00 78.25 184 PHE A C 1
ATOM 1469 O O . PHE A 1 184 ? -7.415 -31.386 56.457 1.00 78.25 184 PHE A O 1
ATOM 1476 N N . ASP A 1 185 ? -7.554 -30.065 58.260 1.00 78.25 185 ASP A N 1
ATOM 1477 C CA . ASP A 1 185 ? -7.960 -31.129 59.198 1.00 78.25 185 ASP A CA 1
ATOM 1478 C C . ASP A 1 185 ? -9.264 -31.820 58.757 1.00 78.25 185 ASP A C 1
ATOM 1480 O O . ASP A 1 185 ? -9.416 -33.041 58.819 1.00 78.25 185 ASP A O 1
ATOM 1484 N N . ARG A 1 186 ? -10.201 -31.043 58.195 1.00 78.19 186 ARG A N 1
ATOM 1485 C CA . ARG A 1 186 ? -11.450 -31.572 57.627 1.00 78.19 186 ARG A CA 1
ATOM 1486 C C . ARG A 1 186 ? -11.215 -32.436 56.382 1.00 78.19 186 ARG A C 1
ATOM 1488 O O . ARG A 1 186 ? -11.979 -33.373 56.150 1.00 78.19 186 ARG A O 1
ATOM 1495 N N . VAL A 1 187 ? -10.199 -32.123 55.576 1.00 79.06 187 VAL A N 1
ATOM 1496 C CA . VAL A 1 187 ? -9.809 -32.922 54.400 1.00 79.06 187 VAL A CA 1
ATOM 1497 C C . VAL A 1 187 ? -9.107 -34.209 54.837 1.00 79.06 187 VAL A C 1
ATOM 1499 O O . VAL A 1 187 ? -9.441 -35.273 54.320 1.00 79.06 187 VAL A O 1
ATOM 1502 N N . MET A 1 188 ? -8.230 -34.142 55.841 1.00 75.62 188 MET A N 1
ATOM 1503 C CA . MET A 1 188 ? -7.525 -35.316 56.370 1.00 75.62 188 MET A CA 1
ATOM 1504 C C . MET A 1 188 ? -8.479 -36.323 57.025 1.00 75.62 188 MET A C 1
ATOM 1506 O O . MET A 1 188 ? -8.440 -37.504 56.683 1.00 75.62 188 MET A O 1
ATOM 1510 N N . LYS A 1 189 ? -9.448 -35.867 57.832 1.00 74.56 189 LYS A N 1
ATOM 1511 C CA . LYS A 1 189 ? -10.491 -36.745 58.405 1.00 74.56 189 LYS A CA 1
ATOM 1512 C C . LYS A 1 189 ? -11.352 -37.451 57.353 1.00 74.56 189 LYS A C 1
ATOM 1514 O O . LYS A 1 189 ? -11.792 -38.583 57.563 1.00 74.56 189 LYS A O 1
ATOM 1519 N N . LYS A 1 190 ? -11.597 -36.811 56.203 1.00 68.12 190 LYS A N 1
ATOM 1520 C CA . LYS A 1 190 ? -12.299 -37.446 55.071 1.00 68.12 190 LYS A CA 1
ATOM 1521 C C . LYS A 1 190 ? -11.449 -38.508 54.372 1.00 68.12 190 LYS A C 1
ATOM 1523 O O . LYS A 1 190 ? -12.002 -39.445 53.807 1.00 68.12 190 LYS A O 1
ATOM 1528 N N . PHE A 1 191 ? -10.127 -38.376 54.412 1.00 63.97 191 PHE A N 1
ATOM 1529 C CA . PHE A 1 191 ? -9.206 -39.342 53.819 1.00 63.97 191 PHE A CA 1
ATOM 1530 C C . PHE A 1 191 ? -9.015 -40.576 54.714 1.00 63.97 191 PHE A C 1
ATOM 1532 O O . PHE A 1 191 ? -8.977 -41.701 54.221 1.00 63.97 191 PHE A O 1
ATOM 1539 N N . GLU A 1 192 ? -8.988 -40.386 56.035 1.00 57.91 192 GLU A N 1
ATOM 1540 C CA . GLU A 1 192 ? -8.896 -41.476 57.020 1.00 57.91 192 GLU A CA 1
ATOM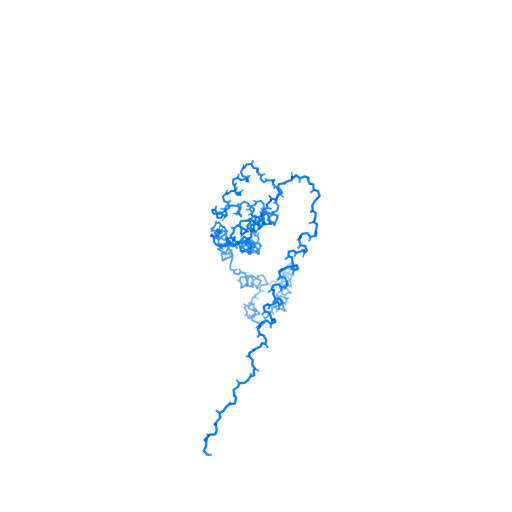 1541 C C . GLU A 1 192 ? -10.167 -42.336 57.069 1.00 57.91 192 GLU A C 1
ATOM 1543 O O . GLU A 1 192 ? -10.094 -43.560 57.161 1.00 57.91 192 GLU A O 1
ATOM 1548 N N . THR A 1 193 ? -11.341 -41.723 56.905 1.00 58.38 193 THR A N 1
ATOM 1549 C CA . THR A 1 193 ? -12.627 -42.446 56.855 1.00 58.38 193 THR A CA 1
ATOM 1550 C C . THR A 1 193 ? -12.867 -43.196 55.537 1.00 58.38 193 THR A C 1
ATOM 1552 O O . THR A 1 193 ? -13.703 -44.096 55.490 1.00 58.38 193 THR A O 1
ATOM 1555 N N . GLY A 1 194 ? -12.106 -42.893 54.478 1.00 55.09 194 GLY A N 1
ATOM 1556 C CA . GLY A 1 194 ? -12.202 -43.551 53.169 1.00 55.09 194 GLY A CA 1
ATOM 1557 C C . GLY A 1 194 ? -11.360 -44.824 53.007 1.00 55.09 194 GLY A C 1
ATOM 1558 O O . GLY A 1 194 ? -11.493 -45.503 51.991 1.00 55.09 194 GLY A O 1
ATOM 1559 N N . LYS A 1 195 ? -10.501 -45.175 53.978 1.00 49.84 195 LYS A N 1
ATOM 1560 C CA . LYS A 1 195 ? -9.507 -46.258 53.832 1.00 49.84 195 LYS A CA 1
ATOM 1561 C C . LYS A 1 195 ? -9.856 -47.575 54.547 1.00 49.84 195 LYS A C 1
ATOM 1563 O O . LYS A 1 195 ? -9.001 -48.446 54.648 1.00 49.84 195 LYS A O 1
ATOM 1568 N N . SER A 1 196 ? -11.104 -47.759 54.996 1.00 47.94 196 SER A N 1
ATOM 1569 C CA . SER A 1 196 ? -11.563 -48.989 55.679 1.00 47.94 196 SER A CA 1
ATOM 1570 C C . SER A 1 196 ? -12.643 -49.765 54.906 1.00 47.94 196 SER A C 1
ATOM 1572 O O . SER A 1 196 ? -13.617 -50.254 55.477 1.00 47.94 196 SER A O 1
ATOM 1574 N N . ARG A 1 197 ? -12.522 -49.866 53.573 1.00 46.59 197 ARG A N 1
ATOM 1575 C CA . ARG A 1 197 ? -13.437 -50.704 52.776 1.00 46.59 197 ARG A CA 1
ATOM 1576 C C . ARG A 1 197 ? -12.777 -51.337 51.548 1.00 46.59 197 ARG A C 1
ATOM 1578 O O . ARG A 1 197 ? -13.230 -51.157 50.427 1.00 46.59 197 ARG A O 1
ATOM 1585 N N . SER A 1 198 ? -11.715 -52.113 51.766 1.00 44.72 198 SER A N 1
ATOM 1586 C CA . SER A 1 198 ? -11.328 -53.176 50.825 1.00 44.72 198 SER A CA 1
ATOM 1587 C C . SER A 1 198 ? -10.560 -54.304 51.522 1.00 44.72 198 SER A C 1
ATOM 1589 O O . SER A 1 198 ? -9.372 -54.512 51.295 1.00 44.72 198 SER A O 1
ATOM 1591 N N . GLN A 1 199 ? -11.240 -55.055 52.379 1.00 46.09 199 GLN A N 1
ATOM 1592 C CA . GLN A 1 199 ? -10.922 -56.468 52.564 1.00 46.09 199 GLN A CA 1
ATOM 1593 C C . GLN A 1 199 ? -12.135 -57.162 53.172 1.00 46.09 199 GLN A C 1
ATOM 1595 O O . GLN A 1 199 ? -12.670 -56.672 54.165 1.00 46.09 199 GLN A O 1
ATOM 1600 N N . SER A 1 200 ? -12.518 -58.285 52.557 1.00 40.34 200 SER A N 1
ATOM 1601 C CA . SER A 1 200 ? -13.456 -59.339 52.992 1.00 40.34 200 SER A CA 1
ATOM 1602 C C . SER A 1 200 ? -14.626 -59.516 52.026 1.00 40.34 200 SER A C 1
ATOM 1604 O O . SER A 1 200 ? -15.675 -58.938 52.251 1.00 40.34 200 SER A O 1
ATOM 1606 N N . GLU A 1 201 ? -14.457 -60.351 50.999 1.00 37.00 201 GLU A N 1
ATOM 1607 C CA . GLU A 1 201 ? -15.458 -61.368 50.636 1.00 37.00 201 GLU A CA 1
ATOM 1608 C C . GLU A 1 201 ? -14.739 -62.537 49.941 1.00 37.00 201 GLU A C 1
ATOM 1610 O O . GLU A 1 201 ? -14.506 -62.548 48.737 1.00 37.00 201 GLU A O 1
ATOM 1615 N N . ASN A 1 202 ? -14.355 -63.532 50.744 1.00 40.59 202 ASN A N 1
ATOM 1616 C CA . ASN A 1 202 ? -14.333 -64.923 50.298 1.00 40.59 202 ASN A CA 1
ATOM 1617 C C . ASN A 1 202 ? -15.770 -65.444 50.435 1.00 40.59 202 ASN A C 1
ATOM 1619 O O . ASN A 1 202 ? -16.334 -65.251 51.507 1.00 40.59 202 ASN A O 1
ATOM 1623 N N . PHE A 1 203 ? -16.317 -66.136 49.425 1.00 38.97 203 PHE A N 1
ATOM 1624 C CA . PHE A 1 203 ? -16.953 -67.464 49.564 1.00 38.97 203 PHE A CA 1
ATOM 1625 C C . PHE A 1 203 ? -17.488 -68.005 48.212 1.00 38.97 203 PHE A C 1
ATOM 1627 O O . PHE A 1 203 ? -18.402 -67.435 47.629 1.00 38.97 203 PHE A O 1
ATOM 1634 N N . ARG A 1 204 ? -16.980 -69.192 47.824 1.00 37.75 204 ARG A N 1
ATOM 1635 C CA . ARG A 1 204 ? -17.675 -70.403 47.301 1.00 37.75 204 ARG A CA 1
ATOM 1636 C C . ARG A 1 204 ? -17.204 -70.997 45.969 1.00 37.75 204 ARG A C 1
ATOM 1638 O O . ARG A 1 204 ? -17.394 -70.442 44.896 1.00 37.75 204 ARG A O 1
ATOM 1645 N N . MET A 1 205 ? -16.730 -72.238 46.111 1.00 40.41 205 MET A N 1
ATOM 1646 C CA . MET A 1 205 ? -16.593 -73.293 45.106 1.00 40.41 205 MET A CA 1
ATOM 164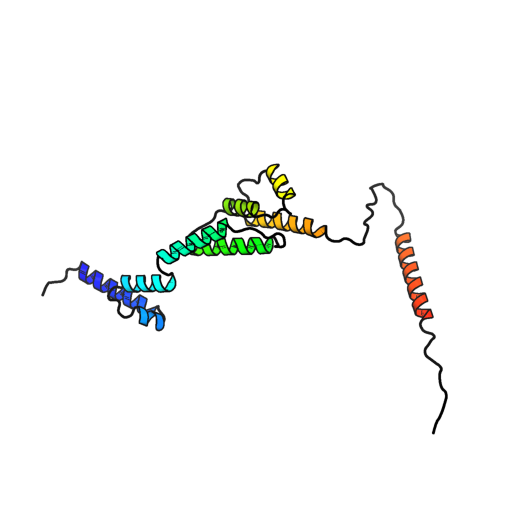7 C C . MET A 1 205 ? -17.901 -73.604 44.358 1.00 40.41 205 MET A C 1
ATOM 1649 O O . MET A 1 205 ? -18.941 -73.765 44.998 1.00 40.41 205 MET A O 1
ATOM 1653 N N . LYS A 1 206 ? -17.776 -73.802 43.040 1.00 41.28 206 LYS A N 1
ATOM 1654 C CA . LYS A 1 206 ? -18.373 -74.839 42.159 1.00 41.28 206 LYS A CA 1
ATOM 1655 C C . LYS A 1 206 ? -17.408 -74.921 40.952 1.00 41.28 206 LYS A C 1
ATOM 1657 O O . LYS A 1 206 ? -16.969 -73.864 40.514 1.00 41.28 206 LYS A O 1
ATOM 1662 N N . LEU A 1 207 ? -16.988 -76.047 40.382 1.00 37.44 207 LEU A N 1
ATOM 1663 C CA . LEU A 1 207 ? -17.450 -77.437 40.376 1.00 37.44 207 LEU A CA 1
ATOM 1664 C C . LEU A 1 207 ? -16.339 -78.400 40.817 1.00 37.44 207 LEU A C 1
ATOM 1666 O O . LEU A 1 207 ? -15.155 -78.038 40.645 1.00 37.44 207 LEU A O 1
#

Foldseek 3Di:
DDDDDPVRVVQQVVQVVLLVVLCVVDDPVLCVQQVPPSGSVVSVVSVCCVPVNDPVVLVVVLVVLVVCLVPQAADPPDALVVSVVVNVVSQVVNVVSVDHDDQLRLLVSSLVRDDPLCVVVNVVCVVPPDDSPDGNVNSSVVVNVVVVVVVVPPDPDDDDPPPPPDDDDDDDPPVVVVVVVVVVVVVVVVVVVPPPPPDDDDDDDDD

Sequence (207 aa):
RERWNISQRDEYKFNARALSQIHGSVSQKQFELIQGCVRAKEAWDILQVHFEGTTQVQSSRKDLLATKFENLTMDEHESVADFSSRLSSLVQESRTLGKIYKDAKLVKKLLRCLPSKFTPYKAGLSANPISESITYDEMVGKLLIHEQELGGTRKTKGIALLSVEKQSEAESKEDNISLLVRRFDRVMKKFETGKSRSQSENFRMKL

InterPro domains:
  IPR061502 Copia/RE1/RE2-like, N-terminal domain [PF14223] (15-149)

Organism: Noccaea caerulescens (NCBI:txid107243)

pLDDT: mean 79.56, std 19.27, range [27.77, 96.69]

Radius of gyration: 37.69 Å; chains: 1; bounding box: 51×94×112 Å